Protein AF-A0A9N6WWE9-F1 (afdb_monomer_lite)

Foldseek 3Di:
DFDWFFPADDDLPAFDFDFFEAEDEQQALVRLDCVQAVVADPVLSDCVQLLVLVVVVCVVVVGQKYKYWFQFQLCVVPPVQVVVVVVQKHKDWDFFPVLVVDDPVCSRGGITMMMIGRPQFKDFPDKDKAFQLVVLVVVCVPPPCSVPPQNPDRWIKMKTWIWTAQVSRPSPDGDDPVPRTDTDIDMDTDFDDDPVRVVNRVSSVVSVVPVCPPVPDDDPQPKDWLDDCVFEVAPFWALVDGGHDDTDIDRPVRDDRRIDGTDDDPVVCVVVVPRGDPYSNRSD

InterPro domains:
  IPR005135 Endonuclease/exonuclease/phosphatase [PF03372] (25-152)
  IPR036691 Endonuclease/exonuclease/phosphatase superfamily [G3DSA:3.60.10.10] (1-212)
  IPR036691 Endonuclease/exonuclease/phosphatase superfamily [G3DSA:3.60.10.10] (213-284)
  IPR036691 Endonuclease/exonuclease/phosphatase superfamily [SSF56219] (19-279)
  IPR050410 CCR4/nocturin mRNA turnover and transcription [PTHR12121] (18-211)

Structure (mmCIF, N/CA/C/O backbone):
data_AF-A0A9N6WWE9-F1
#
_entry.id   AF-A0A9N6WWE9-F1
#
loop_
_atom_site.group_PDB
_atom_site.id
_atom_site.type_symbol
_atom_site.label_atom_id
_atom_site.label_alt_id
_atom_site.label_comp_id
_atom_site.label_asym_id
_atom_site.label_entity_id
_atom_site.label_seq_id
_atom_site.pdbx_PDB_ins_code
_atom_site.Cartn_x
_atom_site.Cartn_y
_atom_site.Cartn_z
_atom_site.occupancy
_atom_site.B_iso_or_equiv
_atom_site.auth_seq_id
_atom_site.auth_comp_id
_atom_site.auth_asym_id
_atom_site.auth_atom_id
_atom_site.pdbx_PDB_model_num
ATOM 1 N N . MET A 1 1 ? -10.718 -17.697 -6.803 1.00 70.12 1 MET A N 1
ATOM 2 C CA . MET A 1 1 ? -11.157 -16.852 -5.667 1.00 70.12 1 MET A CA 1
ATOM 3 C C . MET A 1 1 ? -10.310 -17.234 -4.459 1.00 70.12 1 MET A C 1
ATOM 5 O O . MET A 1 1 ? -10.114 -18.424 -4.252 1.00 70.12 1 MET A O 1
ATOM 9 N N . ARG A 1 2 ? -9.725 -16.267 -3.741 1.00 88.38 2 ARG A N 1
ATOM 10 C CA . ARG A 1 2 ? -8.805 -16.542 -2.618 1.00 88.38 2 ARG A CA 1
ATOM 11 C C . ARG A 1 2 ? -9.592 -17.020 -1.385 1.00 88.38 2 ARG A C 1
ATOM 13 O O . ARG A 1 2 ? -10.577 -16.364 -1.044 1.00 88.38 2 ARG A O 1
ATOM 20 N N . PRO A 1 3 ? -9.205 -18.126 -0.722 1.00 92.12 3 PRO A N 1
ATOM 21 C CA . PRO A 1 3 ? -9.934 -18.637 0.435 1.00 92.12 3 PRO A CA 1
ATOM 22 C C . PRO A 1 3 ? -9.690 -17.765 1.672 1.00 92.12 3 PRO A C 1
ATOM 24 O O . PRO A 1 3 ? -8.582 -17.273 1.883 1.00 92.12 3 PRO A O 1
ATOM 27 N N . TRP A 1 4 ? -10.705 -17.601 2.519 1.00 94.69 4 TRP A N 1
ATOM 28 C CA . TRP A 1 4 ? -10.521 -17.038 3.858 1.00 94.69 4 TRP A CA 1
ATOM 29 C C . TRP A 1 4 ? -9.995 -18.118 4.809 1.00 94.69 4 TRP A C 1
ATOM 31 O O . TRP A 1 4 ? -10.613 -19.173 4.950 1.00 94.69 4 TRP A O 1
ATOM 41 N N . ILE A 1 5 ? -8.873 -17.848 5.472 1.00 95.00 5 ILE A N 1
ATOM 42 C CA . ILE A 1 5 ? -8.239 -18.742 6.443 1.00 95.00 5 ILE A CA 1
ATOM 43 C C . ILE A 1 5 ? -8.488 -18.173 7.847 1.00 95.00 5 ILE A C 1
ATOM 45 O O . ILE A 1 5 ? -7.924 -17.127 8.180 1.00 95.00 5 ILE A O 1
ATOM 49 N N . PRO A 1 6 ? -9.328 -18.816 8.680 1.00 95.19 6 PRO A N 1
ATOM 50 C CA . PRO A 1 6 ? -9.544 -18.383 10.055 1.00 95.19 6 PRO A CA 1
ATOM 51 C C . PRO A 1 6 ? -8.318 -18.702 10.920 1.00 95.19 6 PRO A C 1
ATOM 53 O O . PRO A 1 6 ? -7.792 -19.812 10.877 1.00 95.19 6 PRO A O 1
ATOM 56 N N . LEU A 1 7 ? -7.889 -17.736 11.733 1.00 94.19 7 LEU A N 1
ATOM 57 C CA . LEU A 1 7 ? -6.799 -17.890 12.707 1.00 94.19 7 LEU A CA 1
ATOM 58 C C . LEU A 1 7 ? -7.291 -17.846 14.158 1.00 94.19 7 LEU A C 1
ATOM 60 O O . LEU A 1 7 ? -6.613 -18.327 15.062 1.00 94.19 7 LEU A O 1
ATOM 64 N N . GLY A 1 8 ? -8.472 -17.279 14.389 1.00 91.31 8 GLY A N 1
ATOM 65 C CA . GLY A 1 8 ? -9.056 -17.170 15.714 1.00 91.31 8 GLY A CA 1
ATOM 66 C C . GLY A 1 8 ? -10.498 -16.690 15.666 1.00 91.31 8 GLY A C 1
ATOM 67 O O . GLY A 1 8 ? -11.109 -16.563 14.604 1.00 91.31 8 GLY A O 1
ATOM 68 N N . HIS A 1 9 ? -11.043 -16.408 16.844 1.00 89.62 9 HIS A N 1
ATOM 69 C CA . HIS A 1 9 ? -12.391 -15.877 16.995 1.00 89.62 9 HIS A CA 1
ATOM 70 C C . HIS A 1 9 ? -12.351 -14.504 17.662 1.00 89.62 9 HIS A C 1
ATOM 72 O O . HIS A 1 9 ? -11.485 -14.271 18.508 1.00 89.62 9 HIS A O 1
ATOM 78 N N . PRO A 1 10 ? -13.285 -13.601 17.311 1.00 88.69 10 PRO A N 1
ATOM 79 C CA . PRO A 1 10 ? -13.447 -12.350 18.032 1.00 88.69 10 PRO A CA 1
ATOM 80 C C . PRO A 1 10 ? -13.606 -12.584 19.535 1.00 88.69 10 PRO A C 1
ATOM 82 O O . PRO A 1 10 ? -14.357 -13.471 19.950 1.00 88.69 10 PRO A O 1
ATOM 85 N N . ASP A 1 11 ? -12.953 -11.750 20.338 1.00 87.62 11 ASP A N 1
ATOM 86 C CA . ASP A 1 11 ? -13.206 -11.685 21.774 1.00 87.62 11 ASP A CA 1
ATOM 87 C C . ASP A 1 11 ? -14.658 -11.236 22.004 1.00 87.62 11 ASP A C 1
ATOM 89 O O . ASP A 1 11 ? -15.099 -10.216 21.471 1.00 87.62 11 ASP A O 1
ATOM 93 N N . ARG A 1 12 ? -15.417 -12.029 22.767 1.00 87.88 12 ARG A N 1
ATOM 94 C CA . ARG A 1 12 ? -16.825 -11.774 23.117 1.00 87.88 12 ARG A CA 1
ATOM 95 C C . ARG A 1 12 ? -17.012 -11.457 24.600 1.00 87.88 12 ARG A C 1
ATOM 97 O O . ARG A 1 12 ? -18.124 -11.562 25.103 1.00 87.88 12 ARG A O 1
ATOM 104 N N . THR A 1 13 ? -15.937 -11.133 25.313 1.00 90.88 13 THR A N 1
ATOM 105 C CA . THR A 1 13 ? -15.963 -10.855 26.758 1.00 90.88 13 THR A CA 1
ATOM 106 C C . THR A 1 13 ? -15.805 -9.373 27.082 1.00 90.88 13 THR A C 1
ATOM 108 O O . THR A 1 13 ? -16.226 -8.929 28.147 1.00 90.88 13 THR A O 1
ATOM 111 N N . ARG A 1 14 ? -15.250 -8.588 26.155 1.00 89.94 14 ARG A N 1
ATOM 112 C CA . ARG A 1 14 ? -15.040 -7.140 26.290 1.00 89.94 14 ARG A CA 1
ATOM 113 C C . ARG A 1 14 ? -15.240 -6.424 24.953 1.00 89.94 14 ARG A C 1
ATOM 115 O O . ARG A 1 14 ? -15.046 -7.063 23.920 1.00 89.94 14 ARG A O 1
ATOM 122 N N . PRO A 1 15 ? -15.586 -5.126 24.932 1.00 91.06 15 PRO A N 1
ATOM 123 C CA . PRO A 1 15 ? -15.660 -4.352 23.693 1.00 91.06 15 PRO A CA 1
ATOM 124 C C . PRO A 1 15 ? -14.338 -4.418 22.924 1.00 91.06 15 PRO A C 1
ATOM 126 O O . PRO A 1 15 ? -13.272 -4.217 23.503 1.00 91.06 15 PRO A O 1
ATOM 129 N N . THR A 1 16 ? -14.403 -4.725 21.630 1.00 92.12 16 THR A N 1
ATOM 130 C CA . THR A 1 16 ? -13.211 -4.865 20.782 1.00 92.12 16 THR A CA 1
ATOM 131 C C . THR A 1 16 ? -13.463 -4.248 19.411 1.00 92.12 16 THR A C 1
ATOM 133 O O . THR A 1 16 ? -14.487 -4.511 18.778 1.00 92.12 16 THR A O 1
ATOM 136 N N . CYS A 1 17 ? -12.511 -3.441 18.945 1.00 94.25 17 CYS A N 1
ATOM 137 C CA . CYS A 1 17 ? -12.491 -2.917 17.586 1.00 94.25 17 CYS A CA 1
ATOM 138 C C . CYS A 1 17 ? -12.140 -4.043 16.599 1.00 94.25 17 CYS A C 1
ATOM 140 O O . CYS A 1 17 ? -11.144 -4.742 16.784 1.00 94.25 17 CYS A O 1
ATOM 142 N N . ILE A 1 18 ? -12.957 -4.229 15.559 1.00 94.88 18 ILE A N 1
ATOM 143 C CA . ILE A 1 18 ? -12.732 -5.230 14.509 1.00 94.88 18 ILE A CA 1
ATOM 144 C C . ILE A 1 18 ? -12.718 -4.529 13.157 1.00 94.88 18 ILE A C 1
ATOM 146 O O . ILE A 1 18 ? -13.690 -3.886 12.744 1.00 94.88 18 ILE A O 1
ATOM 150 N N . PHE A 1 19 ? -11.611 -4.703 12.447 1.00 97.25 19 PHE A N 1
ATOM 151 C CA . PHE A 1 19 ? -11.417 -4.138 11.127 1.00 97.25 19 PHE A CA 1
ATOM 152 C C . PHE A 1 19 ? -10.535 -5.035 10.258 1.00 97.25 19 PHE A C 1
ATOM 154 O O . PHE A 1 19 ? -9.863 -5.946 10.741 1.00 97.25 19 PHE A O 1
ATOM 161 N N . THR A 1 20 ? -10.565 -4.775 8.959 1.00 98.31 20 THR A N 1
ATOM 162 C CA . THR A 1 20 ? -9.800 -5.483 7.929 1.00 98.31 20 THR A CA 1
ATOM 163 C C . THR A 1 20 ? -8.791 -4.548 7.273 1.00 98.31 20 THR A C 1
ATOM 165 O O . THR A 1 20 ? -9.056 -3.357 7.109 1.00 98.31 20 THR A O 1
ATOM 168 N N . VAL A 1 21 ? -7.633 -5.090 6.893 1.00 98.56 21 VAL A N 1
ATOM 169 C CA . VAL A 1 21 ? -6.548 -4.339 6.249 1.00 98.56 21 VAL A CA 1
ATOM 170 C C . VAL A 1 21 ? -6.183 -5.014 4.931 1.00 98.56 21 VAL A C 1
ATOM 172 O O . VAL A 1 21 ? -5.947 -6.221 4.900 1.00 98.56 21 VAL A O 1
ATOM 175 N N . MET A 1 22 ? -6.123 -4.234 3.856 1.00 98.56 22 MET A N 1
ATOM 176 C CA . MET A 1 22 ? -5.592 -4.637 2.554 1.00 98.56 22 MET A CA 1
ATOM 177 C C . MET A 1 22 ? -4.240 -3.961 2.326 1.00 98.56 22 MET A C 1
ATOM 179 O O . MET A 1 22 ? -4.092 -2.770 2.581 1.00 98.56 22 MET A O 1
ATOM 183 N N . CYS A 1 23 ? -3.268 -4.717 1.822 1.00 98.25 23 CYS A N 1
ATOM 184 C CA . CYS A 1 23 ? -1.995 -4.205 1.321 1.00 98.25 23 CYS A CA 1
ATOM 185 C C . CYS A 1 23 ? -1.825 -4.716 -0.111 1.00 98.25 23 CYS A C 1
ATOM 187 O O . CYS A 1 23 ? -1.975 -5.919 -0.337 1.00 98.25 23 CYS A O 1
ATOM 189 N N . SER A 1 24 ? -1.604 -3.820 -1.072 1.00 97.81 24 SER A N 1
ATOM 190 C CA . SER A 1 24 ? -1.505 -4.188 -2.486 1.00 97.81 24 SER A CA 1
ATOM 191 C C . SER A 1 24 ? -0.652 -3.196 -3.274 1.00 97.81 24 SER A C 1
ATOM 193 O O . SER A 1 24 ? -0.955 -2.003 -3.341 1.00 97.81 24 SER A O 1
ATOM 195 N N . ASN A 1 25 ? 0.388 -3.710 -3.927 1.00 98.12 25 ASN A N 1
ATOM 196 C CA . ASN A 1 25 ? 1.086 -2.993 -4.982 1.00 98.12 25 ASN A CA 1
ATOM 197 C C . ASN A 1 25 ? 0.292 -3.150 -6.291 1.00 98.12 25 ASN A C 1
ATOM 199 O O . ASN A 1 25 ? 0.044 -4.269 -6.747 1.00 98.12 25 ASN A O 1
ATOM 203 N N . VAL A 1 26 ? -0.122 -2.027 -6.886 1.00 97.88 26 VAL A N 1
ATOM 204 C CA . VAL A 1 26 ? -1.035 -2.023 -8.043 1.00 97.88 26 VAL A CA 1
ATOM 205 C C . VAL A 1 26 ? -0.330 -2.046 -9.402 1.00 97.88 26 VAL A C 1
ATOM 207 O O . VAL A 1 26 ? -1.008 -2.038 -10.432 1.00 97.88 26 VAL A O 1
ATOM 210 N N . LEU A 1 27 ? 1.008 -2.081 -9.416 1.00 97.56 27 LEU A N 1
ATOM 211 C CA . LEU A 1 27 ? 1.858 -1.995 -10.603 1.00 97.56 27 LEU A CA 1
ATOM 212 C C . LEU A 1 27 ? 1.539 -0.759 -11.467 1.00 97.56 27 LEU A C 1
ATOM 214 O O . LEU A 1 27 ? 0.617 -0.779 -12.295 1.00 97.56 27 LEU A O 1
ATOM 218 N N . CYS A 1 28 ? 2.301 0.327 -11.324 1.00 95.06 28 CYS A N 1
ATOM 219 C CA . CYS A 1 28 ? 2.015 1.553 -12.081 1.00 95.06 28 CYS A CA 1
ATOM 220 C C . CYS A 1 28 ? 2.165 1.347 -13.599 1.00 95.06 28 CYS A C 1
ATOM 222 O O . CYS A 1 28 ? 2.845 0.425 -14.066 1.00 95.06 28 CYS A O 1
ATOM 224 N N . ASP A 1 29 ? 1.517 2.195 -14.404 1.00 95.44 29 ASP A N 1
ATOM 225 C CA . ASP A 1 29 ? 1.536 2.044 -15.866 1.00 95.44 29 ASP A CA 1
ATOM 226 C C . ASP A 1 29 ? 2.958 2.172 -16.417 1.00 95.44 29 ASP A C 1
ATOM 228 O O . ASP A 1 29 ? 3.374 1.397 -17.279 1.00 95.44 29 ASP A O 1
ATOM 232 N N . LYS A 1 30 ? 3.754 3.066 -15.819 1.00 94.31 30 LYS A N 1
ATOM 233 C CA . LYS A 1 30 ? 5.167 3.251 -16.165 1.00 94.31 30 LYS A CA 1
ATOM 234 C C . LYS A 1 30 ? 5.999 1.962 -16.096 1.00 94.31 30 LYS A C 1
ATOM 236 O O . LYS A 1 30 ? 6.947 1.825 -16.871 1.00 94.31 30 LYS A O 1
ATOM 241 N N . TYR A 1 31 ? 5.692 1.039 -15.183 1.00 94.12 31 TYR A N 1
ATOM 242 C CA . TYR A 1 31 ? 6.459 -0.200 -15.005 1.00 94.12 31 TYR A CA 1
ATOM 243 C C . TYR A 1 31 ? 5.839 -1.410 -15.722 1.00 94.12 31 TYR A C 1
ATOM 245 O O . TYR A 1 31 ? 6.555 -2.371 -16.015 1.00 94.12 31 TYR A O 1
ATOM 253 N N . ALA A 1 32 ? 4.562 -1.344 -16.116 1.00 96.31 32 ALA A N 1
ATOM 254 C CA . ALA A 1 32 ? 3.819 -2.400 -16.814 1.00 96.31 32 ALA A CA 1
ATOM 255 C C . ALA A 1 32 ? 4.202 -2.558 -18.305 1.00 96.31 32 ALA A C 1
ATOM 257 O O . ALA A 1 32 ? 3.372 -2.489 -19.212 1.00 96.31 32 ALA A O 1
ATOM 258 N N . THR A 1 33 ? 5.485 -2.787 -18.586 1.00 95.94 33 THR A N 1
ATOM 259 C CA . THR A 1 33 ? 6.021 -2.847 -19.953 1.00 95.94 33 THR A CA 1
ATOM 260 C C . THR A 1 33 ? 6.099 -4.272 -20.503 1.00 95.94 33 THR A C 1
ATOM 262 O O . THR A 1 33 ? 6.269 -5.245 -19.772 1.00 95.94 33 THR A O 1
ATOM 265 N N . ARG A 1 34 ? 6.080 -4.411 -21.835 1.00 95.06 34 ARG A N 1
ATOM 266 C CA . ARG A 1 34 ? 6.309 -5.700 -22.520 1.00 95.06 34 ARG A CA 1
ATOM 267 C C . ARG A 1 34 ? 7.725 -6.255 -22.335 1.00 95.06 34 ARG A C 1
ATOM 269 O O . ARG A 1 34 ? 7.924 -7.441 -22.571 1.00 95.06 34 ARG A O 1
ATOM 276 N N . GLN A 1 35 ? 8.684 -5.418 -21.938 1.00 94.94 35 GLN A N 1
ATOM 277 C CA . GLN A 1 35 ? 10.039 -5.857 -21.609 1.00 94.94 35 GLN A CA 1
ATOM 278 C C . GLN A 1 35 ? 10.055 -6.635 -20.289 1.00 94.94 35 GLN A C 1
ATOM 280 O O . GLN A 1 35 ? 10.666 -7.693 -20.225 1.00 94.94 35 GLN A O 1
ATOM 285 N N . MET A 1 36 ? 9.342 -6.139 -19.274 1.00 93.62 36 MET A N 1
ATOM 286 C CA . MET A 1 36 ? 9.228 -6.797 -17.966 1.00 93.62 36 MET A CA 1
ATOM 287 C C . MET A 1 36 ? 8.211 -7.950 -17.984 1.00 93.62 36 MET A C 1
ATOM 289 O O . MET A 1 36 ? 8.426 -8.992 -17.373 1.00 93.62 36 MET A O 1
ATOM 293 N N . TYR A 1 37 ? 7.112 -7.790 -18.726 1.00 96.31 37 TYR A N 1
ATOM 294 C CA . TYR A 1 37 ? 5.968 -8.706 -18.727 1.00 96.31 37 TYR A CA 1
ATOM 295 C C . TYR A 1 37 ? 5.694 -9.276 -20.127 1.00 96.31 37 TYR A C 1
ATOM 297 O O . TYR A 1 37 ? 4.572 -9.231 -20.634 1.00 96.31 37 TYR A O 1
ATOM 305 N N . GLY A 1 38 ? 6.723 -9.815 -20.790 1.00 95.00 38 GLY A N 1
ATOM 306 C CA . GLY A 1 38 ? 6.631 -10.314 -22.174 1.00 95.00 38 GLY A CA 1
ATOM 307 C C . GLY A 1 38 ? 5.616 -11.449 -22.387 1.00 95.00 38 GLY A C 1
ATOM 308 O O . GLY A 1 38 ? 5.068 -11.600 -23.484 1.00 95.00 38 GLY A O 1
ATOM 309 N N . TYR A 1 39 ? 5.303 -12.196 -21.326 1.00 94.00 39 TYR A N 1
ATOM 310 C CA . TYR A 1 39 ? 4.272 -13.237 -21.305 1.00 94.00 39 TYR A CA 1
ATOM 311 C C . TYR A 1 39 ? 2.839 -12.682 -21.235 1.00 94.00 39 TYR A C 1
ATOM 313 O O . TYR A 1 39 ? 1.898 -13.386 -21.593 1.00 94.00 39 TYR A O 1
ATOM 321 N N . CYS A 1 40 ? 2.652 -11.429 -20.812 1.00 95.31 40 CYS A N 1
ATOM 322 C CA . CYS A 1 40 ? 1.338 -10.817 -20.637 1.00 95.31 40 CYS A CA 1
ATOM 323 C C . CYS A 1 40 ? 0.905 -10.062 -21.908 1.00 95.31 40 CYS A C 1
ATOM 325 O O . CYS A 1 40 ? 1.638 -9.175 -22.364 1.00 95.31 40 CYS A O 1
ATOM 327 N N . PRO A 1 41 ? -0.255 -10.369 -22.523 1.00 94.75 41 PRO A N 1
ATOM 328 C CA . PRO A 1 41 ? -0.718 -9.672 -23.722 1.00 94.75 41 PRO A CA 1
ATOM 329 C C . PRO A 1 41 ? -0.787 -8.151 -23.529 1.00 94.75 41 PRO A C 1
ATOM 331 O O . PRO A 1 41 ? -1.272 -7.671 -22.510 1.00 94.75 41 PRO A O 1
ATOM 334 N N . SER A 1 42 ? -0.379 -7.368 -24.534 1.00 95.31 42 SER A N 1
ATOM 335 C CA . SER A 1 42 ? -0.297 -5.902 -24.403 1.00 95.31 42 SER A CA 1
ATOM 336 C C . SER A 1 42 ? -1.616 -5.238 -24.003 1.00 95.31 42 SER A C 1
ATOM 338 O O . SER A 1 42 ? -1.599 -4.206 -23.348 1.00 95.31 42 SER A O 1
ATOM 340 N N . TRP A 1 43 ? -2.763 -5.804 -24.391 1.00 95.62 43 TRP A N 1
ATOM 341 C CA . TRP A 1 43 ? -4.074 -5.272 -24.011 1.00 95.62 43 TRP A CA 1
ATOM 342 C C . TRP A 1 43 ? -4.398 -5.480 -22.526 1.00 95.62 43 TRP A C 1
ATOM 344 O O . TRP A 1 43 ? -5.110 -4.651 -21.970 1.00 95.62 43 TRP A O 1
ATOM 354 N N . VAL A 1 44 ? -3.849 -6.527 -21.897 1.00 95.31 44 VAL A N 1
ATOM 355 C CA . VAL A 1 44 ? -3.947 -6.764 -20.449 1.00 95.31 44 VAL A CA 1
ATOM 356 C C . VAL A 1 44 ? -3.051 -5.785 -19.700 1.00 95.31 44 VAL A C 1
ATOM 358 O O . VAL A 1 44 ? -3.448 -5.298 -18.655 1.00 95.31 44 VAL A O 1
ATOM 361 N N . LEU A 1 45 ? -1.872 -5.450 -20.239 1.00 96.38 45 LEU A N 1
ATOM 362 C CA . LEU A 1 45 ? -0.950 -4.498 -19.604 1.00 96.38 45 LEU A CA 1
ATOM 363 C C . LEU A 1 45 ? -1.463 -3.053 -19.604 1.00 96.38 45 LEU A C 1
ATOM 365 O O . LEU A 1 45 ? -1.110 -2.294 -18.704 1.00 96.38 45 LEU A O 1
ATOM 369 N N . LYS A 1 46 ? -2.303 -2.676 -20.580 1.00 96.88 46 LYS A N 1
ATOM 370 C CA . LYS A 1 46 ? -2.857 -1.317 -20.682 1.00 96.88 46 LYS A CA 1
ATOM 371 C C . LYS A 1 46 ? -3.532 -0.902 -19.377 1.00 96.88 46 LYS A C 1
ATOM 373 O O . LYS A 1 46 ? -4.474 -1.562 -18.932 1.00 96.88 46 LYS A O 1
ATOM 378 N N . TRP A 1 47 ? -3.132 0.250 -18.843 1.00 97.19 47 TRP A N 1
ATOM 379 C CA . TRP A 1 47 ? -3.721 0.825 -17.634 1.00 97.19 47 TRP A CA 1
ATOM 380 C C . TRP A 1 47 ? -5.252 0.859 -17.637 1.00 97.19 47 TRP A C 1
ATOM 382 O O . TRP A 1 47 ? -5.885 0.458 -16.667 1.00 97.19 47 TRP A O 1
ATOM 392 N N . GLU A 1 48 ? -5.859 1.254 -18.758 1.00 96.44 48 GLU A N 1
ATOM 393 C CA . GLU A 1 48 ? -7.317 1.330 -18.925 1.00 96.44 48 GLU A CA 1
ATOM 394 C C . GLU A 1 48 ? -8.056 0.010 -18.668 1.00 96.44 48 GLU A C 1
ATOM 396 O O . GLU A 1 48 ? -9.220 0.019 -18.257 1.00 96.44 48 GLU A O 1
ATOM 401 N N . TYR A 1 49 ? -7.385 -1.118 -18.910 1.00 95.94 49 TYR A N 1
ATOM 402 C CA . TYR A 1 49 ? -7.886 -2.445 -18.578 1.00 95.94 49 TYR A CA 1
ATOM 403 C C . TYR A 1 49 ? -7.617 -2.774 -17.103 1.00 95.94 49 TYR A C 1
ATOM 405 O O . TYR A 1 49 ? -8.551 -3.079 -16.357 1.00 95.94 49 TYR A O 1
ATOM 413 N N . ARG A 1 50 ? -6.357 -2.651 -16.660 1.00 97.75 50 ARG A N 1
ATOM 414 C CA . ARG A 1 50 ? -5.934 -3.053 -15.306 1.00 97.75 50 ARG A CA 1
ATOM 415 C C . ARG A 1 50 ? -6.628 -2.259 -14.212 1.00 97.75 50 ARG A C 1
ATOM 417 O O . ARG A 1 50 ? -7.111 -2.857 -13.259 1.00 97.75 50 ARG A O 1
ATOM 424 N N . ARG A 1 51 ? -6.759 -0.937 -14.364 1.00 97.12 51 ARG A N 1
ATOM 425 C CA . ARG A 1 51 ? -7.350 -0.055 -13.341 1.00 97.12 51 ARG A CA 1
ATOM 426 C C . ARG A 1 51 ? -8.777 -0.442 -12.960 1.00 97.12 51 ARG A C 1
ATOM 428 O O . ARG A 1 51 ? -9.180 -0.248 -11.816 1.00 97.12 51 ARG A O 1
ATOM 435 N N . LYS A 1 52 ? -9.542 -1.006 -13.901 1.00 96.81 52 LYS A N 1
ATOM 436 C CA . LYS A 1 52 ? -10.897 -1.516 -13.643 1.00 96.81 52 LYS A CA 1
ATOM 437 C C . LYS A 1 52 ? -10.843 -2.753 -12.757 1.00 96.81 52 LYS A C 1
ATOM 439 O O . LYS A 1 52 ? -11.478 -2.769 -11.713 1.00 96.81 52 LYS A O 1
ATOM 444 N N . SER A 1 53 ? -9.997 -3.711 -13.127 1.00 96.06 53 SER A N 1
ATOM 445 C CA . SER A 1 53 ? -9.801 -4.954 -12.372 1.00 96.06 53 SER A CA 1
ATOM 446 C C . SER A 1 53 ? -9.232 -4.694 -10.970 1.00 96.06 53 SER A C 1
ATOM 448 O O . SER A 1 53 ? -9.694 -5.289 -10.006 1.00 96.06 53 SER A O 1
ATOM 450 N N . ILE A 1 54 ? -8.283 -3.757 -10.830 1.00 98.00 54 ILE A N 1
ATOM 451 C CA . ILE A 1 54 ? -7.717 -3.347 -9.530 1.00 98.00 54 ILE A CA 1
ATOM 452 C C . ILE A 1 54 ? -8.820 -2.781 -8.628 1.00 98.00 54 ILE A C 1
ATOM 454 O O . ILE A 1 54 ? -8.936 -3.152 -7.463 1.00 98.00 54 ILE A O 1
ATOM 458 N N . LEU A 1 55 ? -9.656 -1.884 -9.160 1.00 98.06 55 LEU A N 1
ATOM 459 C CA . LEU A 1 55 ? -10.756 -1.301 -8.395 1.00 98.06 55 LEU A CA 1
ATOM 460 C C . LEU A 1 55 ? -11.817 -2.350 -8.026 1.00 98.06 55 LEU A C 1
ATOM 462 O O . LEU A 1 55 ? -12.346 -2.321 -6.916 1.00 98.06 55 LEU A O 1
ATOM 466 N N . GLU A 1 56 ? -12.120 -3.283 -8.929 1.00 96.75 56 GLU A N 1
ATOM 467 C CA . GLU A 1 56 ? -13.014 -4.414 -8.665 1.00 96.75 56 GLU A CA 1
ATOM 468 C C . GLU A 1 56 ? -12.467 -5.334 -7.568 1.00 96.75 56 GLU A C 1
ATOM 470 O O . GLU A 1 56 ? -13.231 -5.741 -6.696 1.00 96.75 56 GLU A O 1
ATOM 475 N N . GLU A 1 57 ? -11.159 -5.602 -7.543 1.00 95.69 57 GLU A N 1
ATOM 476 C CA . GLU A 1 57 ? -10.512 -6.371 -6.475 1.00 95.69 57 GLU A CA 1
ATOM 477 C C . GLU A 1 57 ? -10.609 -5.652 -5.120 1.00 95.69 57 GLU A C 1
ATOM 479 O O . GLU A 1 57 ? -11.017 -6.256 -4.124 1.00 95.69 57 GLU A O 1
ATOM 484 N N . ILE A 1 58 ? -10.320 -4.346 -5.085 1.00 97.81 58 ILE A N 1
ATOM 485 C CA . ILE A 1 58 ? -10.470 -3.521 -3.875 1.00 97.81 58 ILE A CA 1
ATOM 486 C C . ILE A 1 58 ? -11.916 -3.580 -3.358 1.00 97.81 58 ILE A C 1
ATOM 488 O O . ILE A 1 58 ? -12.149 -3.807 -2.167 1.00 97.81 58 ILE A O 1
ATOM 492 N N . ARG A 1 59 ? -12.901 -3.423 -4.252 1.00 97.75 59 ARG A N 1
ATOM 493 C CA . ARG A 1 59 ? -14.333 -3.497 -3.919 1.00 97.75 59 ARG A CA 1
ATOM 494 C C . ARG A 1 59 ? -14.755 -4.887 -3.458 1.00 97.75 59 ARG A C 1
ATOM 496 O O . ARG A 1 59 ? -15.557 -4.994 -2.535 1.00 97.75 59 ARG A O 1
ATOM 503 N N . HIS A 1 60 ? -14.216 -5.934 -4.076 1.00 96.12 60 HIS A N 1
ATOM 504 C CA . HIS A 1 60 ? -14.510 -7.318 -3.726 1.00 96.12 60 HIS A CA 1
ATOM 505 C C . HIS A 1 60 ? -14.086 -7.637 -2.291 1.00 96.12 60 HIS A C 1
ATOM 507 O O . HIS A 1 60 ? -14.869 -8.213 -1.538 1.00 96.12 60 HIS A O 1
ATOM 513 N N . TYR A 1 61 ? -12.872 -7.234 -1.898 1.00 96.12 61 TYR A N 1
ATOM 514 C CA . TYR A 1 61 ? -12.382 -7.463 -0.539 1.00 96.12 61 TYR A CA 1
ATOM 515 C C . TYR A 1 61 ? -12.965 -6.495 0.485 1.00 96.12 61 TYR A C 1
ATOM 517 O O . TYR A 1 61 ? -13.111 -6.870 1.648 1.00 96.12 61 TYR A O 1
ATOM 525 N N . SER A 1 62 ? -13.330 -5.276 0.070 1.00 97.25 62 SER A N 1
ATOM 526 C CA . SER A 1 62 ? -14.050 -4.312 0.909 1.00 97.25 62 SER A CA 1
ATOM 527 C C . SER A 1 62 ? -13.352 -4.060 2.263 1.00 97.25 62 SER A C 1
ATOM 529 O O . SER A 1 62 ? -14.007 -3.900 3.301 1.00 97.25 62 SER A O 1
ATOM 531 N N . ALA A 1 63 ? -12.015 -4.029 2.263 1.00 98.50 63 ALA A N 1
ATOM 532 C CA . ALA A 1 63 ? -11.228 -3.857 3.480 1.00 98.50 63 ALA A CA 1
ATOM 533 C C . ALA A 1 63 ? -11.511 -2.505 4.147 1.00 98.50 63 ALA A C 1
ATOM 535 O O . ALA A 1 63 ? -11.775 -1.519 3.466 1.00 98.50 63 ALA A O 1
ATOM 536 N N . ASP A 1 64 ? -11.455 -2.426 5.472 1.00 98.75 64 ASP A N 1
ATOM 537 C CA . ASP A 1 64 ? -11.740 -1.182 6.192 1.00 98.75 64 ASP A CA 1
ATOM 538 C C . ASP A 1 64 ? -10.618 -0.145 6.053 1.00 98.75 64 ASP A C 1
ATOM 540 O O . ASP A 1 64 ? -10.895 1.055 6.031 1.00 98.75 64 ASP A O 1
ATOM 544 N N . ILE A 1 65 ? -9.374 -0.617 5.947 1.00 98.88 65 ILE A N 1
ATOM 545 C CA . ILE A 1 65 ? -8.171 0.166 5.654 1.00 98.88 65 ILE A CA 1
ATOM 546 C C . ILE A 1 65 ? -7.471 -0.466 4.445 1.00 98.88 65 ILE A C 1
ATOM 548 O O . ILE A 1 65 ? -7.302 -1.684 4.389 1.00 98.88 65 ILE A O 1
ATOM 552 N N . ILE A 1 66 ? -7.057 0.350 3.478 1.00 98.88 66 ILE A N 1
ATOM 553 C CA . ILE A 1 66 ? -6.400 -0.094 2.244 1.00 98.88 66 ILE A CA 1
ATOM 554 C C . ILE A 1 66 ? -5.100 0.691 2.077 1.00 98.88 66 ILE A C 1
ATOM 556 O O . ILE A 1 66 ? -5.133 1.907 1.913 1.00 98.88 66 ILE A O 1
ATOM 560 N N . SER A 1 67 ? -3.972 -0.008 2.066 1.00 98.75 67 SER A N 1
ATOM 561 C CA . SER A 1 67 ? -2.654 0.541 1.755 1.00 98.75 67 SER A CA 1
ATOM 562 C C . SER A 1 67 ? -2.253 0.127 0.344 1.00 98.75 67 SER A C 1
ATOM 564 O O . SER A 1 67 ? -2.103 -1.066 0.074 1.00 98.75 67 SER A O 1
ATOM 566 N N . LEU A 1 68 ? -2.072 1.104 -0.545 1.00 98.81 68 LEU A N 1
ATOM 567 C CA . LEU A 1 68 ? -1.641 0.871 -1.923 1.00 98.81 68 LEU A CA 1
ATOM 568 C C . LEU A 1 68 ? -0.235 1.419 -2.170 1.00 98.81 68 LEU A C 1
ATOM 570 O O . LEU A 1 68 ? 0.101 2.511 -1.702 1.00 98.81 68 LEU A O 1
ATOM 574 N N . GLN A 1 69 ? 0.557 0.685 -2.949 1.00 98.75 69 GLN A N 1
ATOM 575 C CA . GLN A 1 69 ? 1.849 1.125 -3.483 1.00 98.75 69 GLN A CA 1
ATOM 576 C C . GLN A 1 69 ? 1.791 1.199 -5.010 1.00 98.75 69 GLN A C 1
ATOM 578 O O . GLN A 1 69 ? 0.946 0.563 -5.634 1.00 98.75 69 GLN A O 1
ATOM 583 N N . GLU A 1 70 ? 2.692 1.984 -5.601 1.00 98.50 70 GLU A N 1
ATOM 584 C CA . GLU A 1 70 ? 2.738 2.259 -7.045 1.00 98.50 70 GLU A CA 1
ATOM 585 C C . GLU A 1 70 ? 1.477 2.947 -7.598 1.00 98.50 70 GLU A C 1
ATOM 587 O O . GLU A 1 70 ? 1.098 2.783 -8.757 1.00 98.50 70 GLU A O 1
ATOM 592 N N . VAL A 1 71 ? 0.827 3.777 -6.781 1.00 98.56 71 VAL A N 1
ATOM 593 C CA . VAL A 1 71 ? -0.295 4.601 -7.244 1.00 98.56 71 VAL A CA 1
ATOM 594 C C . VAL A 1 71 ? 0.253 5.856 -7.914 1.00 98.56 71 VAL A C 1
ATOM 596 O O . VAL A 1 71 ? 0.933 6.647 -7.267 1.00 98.56 71 VAL A O 1
ATOM 599 N N . GLU A 1 72 ? -0.031 6.065 -9.199 1.00 98.44 72 GLU A N 1
ATOM 600 C CA . GLU A 1 72 ? 0.337 7.308 -9.891 1.00 98.44 72 GLU A CA 1
ATOM 601 C C . GLU A 1 72 ? -0.474 8.505 -9.385 1.00 98.44 72 GLU A C 1
ATOM 603 O O . GLU A 1 72 ? -1.677 8.394 -9.140 1.00 98.44 72 GLU A O 1
ATOM 608 N N . THR A 1 73 ? 0.182 9.666 -9.282 1.00 98.38 73 THR A N 1
ATOM 609 C CA . THR A 1 73 ? -0.406 10.908 -8.749 1.00 98.38 73 THR A CA 1
ATOM 610 C C . THR A 1 73 ? -1.745 11.248 -9.402 1.00 98.38 73 THR A C 1
ATOM 612 O O . THR A 1 73 ? -2.737 11.475 -8.713 1.00 98.38 73 THR A O 1
ATOM 615 N N . GLU A 1 74 ? -1.809 11.250 -10.733 1.00 97.81 74 GLU A N 1
ATOM 616 C CA . GLU A 1 74 ? -3.053 11.536 -11.446 1.00 97.81 74 GLU A CA 1
ATOM 617 C C . GLU A 1 74 ? -4.138 10.494 -11.166 1.00 97.81 74 GLU A C 1
ATOM 619 O O . GLU A 1 74 ? -5.307 10.838 -10.997 1.00 97.81 74 GLU A O 1
ATOM 624 N N . GLN A 1 75 ? -3.757 9.220 -11.095 1.00 98.38 75 GLN A N 1
ATOM 625 C CA . GLN A 1 75 ? -4.700 8.123 -10.902 1.00 98.38 75 GLN A CA 1
ATOM 626 C C . GLN A 1 75 ? -5.278 8.124 -9.490 1.00 98.38 75 GLN A C 1
ATOM 628 O O . GLN A 1 75 ? -6.450 7.791 -9.319 1.00 98.38 75 GLN A O 1
ATOM 633 N N . PHE A 1 76 ? -4.512 8.556 -8.486 1.00 98.75 76 PHE A N 1
ATOM 634 C CA . PHE A 1 76 ? -5.050 8.779 -7.150 1.00 98.75 76 PHE A CA 1
ATOM 635 C C . PHE A 1 76 ? -6.190 9.806 -7.181 1.00 98.75 76 PHE A C 1
ATOM 637 O O . PHE A 1 76 ? -7.311 9.484 -6.789 1.00 98.75 76 PHE A O 1
ATOM 644 N N . TYR A 1 77 ? -5.930 11.015 -7.690 1.00 98.62 77 TYR A N 1
ATOM 645 C CA . TYR A 1 77 ? -6.898 12.115 -7.628 1.00 98.62 77 TYR A CA 1
ATOM 646 C C . TYR A 1 77 ? -8.080 11.955 -8.590 1.00 98.62 77 TYR A C 1
ATOM 648 O O . TYR A 1 77 ? -9.198 12.324 -8.234 1.00 98.62 77 TYR A O 1
ATOM 656 N N . ASN A 1 78 ? -7.858 11.399 -9.784 1.00 98.38 78 ASN A N 1
ATOM 657 C CA . ASN A 1 78 ? -8.874 11.361 -10.839 1.00 98.38 78 ASN A CA 1
ATOM 658 C C . ASN A 1 78 ? -9.608 10.018 -10.949 1.00 98.38 78 ASN A C 1
ATOM 660 O O . ASN A 1 78 ? -10.639 9.958 -11.617 1.00 98.38 78 ASN A O 1
ATOM 664 N N . TYR A 1 79 ? -9.100 8.947 -10.327 1.00 98.56 79 TYR A N 1
ATOM 665 C CA . TYR A 1 79 ? -9.694 7.613 -10.432 1.00 98.56 79 TYR A CA 1
ATOM 666 C C . TYR A 1 79 ? -9.937 6.964 -9.065 1.00 98.56 79 TYR A C 1
ATOM 668 O O . TYR A 1 79 ? -11.090 6.811 -8.671 1.00 98.56 79 TYR A O 1
ATOM 676 N N . PHE A 1 80 ? -8.888 6.634 -8.306 1.00 98.75 80 PHE A N 1
ATOM 677 C CA . PHE A 1 80 ? -9.043 5.877 -7.059 1.00 98.75 80 PHE A CA 1
ATOM 678 C C . PHE A 1 80 ? -9.823 6.644 -5.987 1.00 98.75 80 PHE A C 1
ATOM 680 O O . PHE A 1 80 ? -10.782 6.107 -5.439 1.00 98.75 80 PHE A O 1
ATOM 687 N N . LEU A 1 81 ? -9.458 7.899 -5.701 1.00 98.81 81 LEU A N 1
ATOM 688 C CA . LEU A 1 81 ? -10.108 8.677 -4.647 1.00 98.81 81 LEU A CA 1
ATOM 689 C C . LEU A 1 81 ? -11.590 8.962 -4.951 1.00 98.81 81 LEU A C 1
ATOM 691 O O . LEU A 1 81 ? -12.410 8.707 -4.070 1.00 98.81 81 LEU A O 1
ATOM 695 N N . PRO A 1 82 ? -11.992 9.434 -6.150 1.00 98.75 82 PRO A N 1
ATOM 696 C CA . PRO A 1 82 ? -13.405 9.655 -6.450 1.00 98.75 82 PRO A CA 1
ATOM 697 C C . PRO A 1 82 ? -14.244 8.373 -6.422 1.00 98.75 82 PRO A C 1
ATOM 699 O O . PRO A 1 82 ? -15.364 8.399 -5.914 1.00 98.75 82 PRO A O 1
ATOM 702 N N . GLU A 1 83 ? -13.722 7.259 -6.945 1.00 98.75 83 GLU A N 1
ATOM 703 C CA . GLU A 1 83 ? -14.435 5.977 -6.949 1.00 98.75 83 GLU A CA 1
ATOM 704 C C . GLU A 1 83 ? -14.599 5.423 -5.531 1.00 98.75 83 GLU A C 1
ATOM 706 O O . GLU A 1 83 ? -15.714 5.100 -5.128 1.00 98.75 83 GLU A O 1
ATOM 711 N N . LEU A 1 84 ? -13.529 5.406 -4.732 1.00 98.75 84 LEU A N 1
ATOM 712 C CA . LEU A 1 84 ? -13.586 4.902 -3.360 1.00 98.75 84 LEU A CA 1
ATOM 713 C C . LEU A 1 84 ? -14.367 5.838 -2.424 1.00 98.75 84 LEU A C 1
ATOM 715 O O . LEU A 1 84 ? -15.008 5.361 -1.487 1.00 98.75 84 LEU A O 1
ATOM 719 N N . LYS A 1 85 ? -14.427 7.148 -2.705 1.00 98.69 85 LYS A N 1
ATOM 720 C CA . LYS A 1 85 ? -15.337 8.068 -1.999 1.00 98.69 85 LYS A CA 1
ATOM 721 C C . LYS A 1 85 ? -16.802 7.683 -2.156 1.00 98.69 85 LYS A C 1
ATOM 723 O O . LYS A 1 85 ? -17.550 7.746 -1.181 1.00 98.69 85 LYS A O 1
ATOM 728 N N . ARG A 1 86 ? -17.214 7.233 -3.346 1.00 98.56 86 ARG A N 1
ATOM 729 C CA . ARG A 1 86 ? -18.577 6.713 -3.567 1.00 98.56 86 ARG A CA 1
ATOM 730 C C . ARG A 1 86 ? -18.838 5.432 -2.772 1.00 98.56 86 ARG A C 1
ATOM 732 O O . ARG A 1 86 ? -19.970 5.208 -2.358 1.00 98.56 86 ARG A O 1
ATOM 739 N N . ASP A 1 87 ? -17.790 4.662 -2.495 1.00 98.50 87 ASP A N 1
ATOM 740 C CA . ASP A 1 87 ? -17.843 3.412 -1.727 1.00 98.50 87 ASP A CA 1
ATOM 741 C C . ASP A 1 87 ? -17.669 3.614 -0.200 1.00 98.50 87 ASP A C 1
ATOM 743 O O . ASP A 1 87 ? -17.555 2.647 0.565 1.00 98.50 87 ASP A O 1
ATOM 747 N N . GLY A 1 88 ? -17.665 4.871 0.267 1.00 98.69 88 GLY A N 1
ATOM 748 C CA . GLY A 1 88 ? -17.625 5.238 1.688 1.00 98.69 88 GLY A CA 1
ATOM 749 C C . GLY A 1 88 ? -16.223 5.386 2.288 1.00 98.69 88 GLY A C 1
ATOM 750 O O . GLY A 1 88 ? -16.077 5.393 3.517 1.00 98.69 88 GLY A O 1
ATOM 751 N N . TYR A 1 89 ? -15.194 5.503 1.453 1.00 98.88 89 TYR A N 1
ATOM 752 C CA . TYR A 1 89 ? -13.820 5.752 1.883 1.00 98.88 89 TYR A CA 1
ATOM 753 C C . TYR A 1 89 ? -13.455 7.233 1.808 1.00 98.88 89 TYR A C 1
ATOM 755 O O . TYR A 1 89 ? -14.059 8.016 1.084 1.00 98.88 89 TYR A O 1
ATOM 763 N N . ASP A 1 90 ? -12.416 7.605 2.535 1.00 98.81 90 ASP A N 1
ATOM 764 C CA . ASP A 1 90 ? -11.587 8.762 2.217 1.00 98.81 90 ASP A CA 1
ATOM 765 C C . ASP A 1 90 ? -10.133 8.285 2.168 1.00 98.81 90 ASP A C 1
ATOM 767 O O . ASP A 1 90 ? -9.856 7.124 2.495 1.00 98.81 90 ASP A O 1
ATOM 771 N N . GLY A 1 91 ? -9.207 9.124 1.719 1.00 98.62 91 GLY A N 1
ATOM 772 C CA . GLY A 1 91 ? -7.823 8.688 1.613 1.00 98.62 91 GLY A CA 1
ATOM 773 C C . GLY A 1 91 ? -6.808 9.795 1.420 1.00 98.62 91 GLY A C 1
ATOM 774 O O . GLY A 1 91 ? -7.121 10.898 0.976 1.00 98.62 91 GLY A O 1
ATOM 775 N N . ILE A 1 92 ? -5.569 9.440 1.732 1.00 98.81 92 ILE A N 1
ATOM 776 C CA . ILE A 1 92 ? -4.379 10.275 1.610 1.00 98.81 92 ILE A CA 1
ATOM 777 C C . ILE A 1 92 ? -3.394 9.644 0.629 1.00 98.81 92 ILE A C 1
ATOM 779 O O . ILE A 1 92 ? -3.391 8.428 0.417 1.00 98.81 92 ILE A O 1
ATOM 783 N N . PHE A 1 93 ? -2.544 10.479 0.042 1.00 98.81 93 PHE A N 1
ATOM 784 C CA . PHE A 1 93 ? -1.541 10.069 -0.931 1.00 98.81 93 PHE A CA 1
ATOM 785 C C . PHE A 1 93 ? -0.301 10.937 -0.822 1.00 98.81 93 PHE A C 1
ATOM 787 O O . PHE A 1 93 ? -0.384 12.136 -0.562 1.00 98.81 93 PHE A O 1
ATOM 794 N N . SER A 1 94 ? 0.852 10.337 -1.089 1.00 98.62 94 SER A N 1
ATOM 795 C CA . SER A 1 94 ? 2.083 11.077 -1.326 1.00 98.62 94 SER A CA 1
ATOM 796 C C . SER A 1 94 ? 2.879 10.429 -2.457 1.00 98.62 94 SER A C 1
ATOM 798 O O . SER A 1 94 ? 3.078 9.211 -2.427 1.00 98.62 94 SER A O 1
ATOM 800 N N . PRO A 1 95 ? 3.338 11.206 -3.456 1.00 98.44 95 PRO A N 1
ATOM 801 C CA . PRO A 1 95 ? 4.208 10.707 -4.513 1.00 98.44 95 PRO A CA 1
ATOM 802 C C . PRO A 1 95 ? 5.646 10.546 -4.008 1.00 98.44 95 PRO A C 1
ATOM 804 O O . PRO A 1 95 ? 6.063 11.231 -3.073 1.00 98.44 95 PRO A O 1
ATOM 807 N N . LYS A 1 96 ? 6.443 9.697 -4.670 1.00 98.19 96 LYS A N 1
ATOM 808 C CA . LYS A 1 96 ? 7.893 9.618 -4.414 1.00 98.19 96 LYS A CA 1
ATOM 809 C C . LYS A 1 96 ? 8.573 10.983 -4.547 1.00 98.19 96 LYS A C 1
ATOM 811 O O . LYS A 1 96 ? 8.191 11.798 -5.392 1.00 98.19 96 LYS A O 1
ATOM 816 N N . SER A 1 97 ? 9.635 11.204 -3.768 1.00 95.88 97 SER A N 1
ATOM 817 C CA . SER A 1 97 ? 10.269 12.522 -3.593 1.00 95.88 97 SER A CA 1
ATOM 818 C C . SER A 1 97 ? 10.738 13.180 -4.893 1.00 95.88 97 SER A C 1
ATOM 820 O O . SER A 1 97 ? 10.771 14.409 -4.974 1.00 95.88 97 SER A O 1
ATOM 822 N N . ARG A 1 98 ? 11.036 12.399 -5.943 1.00 95.12 98 ARG A N 1
ATOM 823 C CA . ARG A 1 98 ? 11.378 12.934 -7.274 1.00 95.12 98 ARG A CA 1
ATOM 824 C C . ARG A 1 98 ? 10.308 13.863 -7.857 1.00 95.12 98 ARG A C 1
ATOM 826 O O . ARG A 1 98 ? 10.639 14.741 -8.640 1.00 95.12 98 ARG A O 1
ATOM 833 N N . ALA A 1 99 ? 9.045 13.734 -7.442 1.00 94.62 99 ALA A N 1
ATOM 834 C CA . ALA A 1 99 ? 7.962 14.637 -7.832 1.00 94.62 99 ALA A CA 1
ATOM 835 C C . ALA A 1 99 ? 8.276 16.123 -7.580 1.00 94.62 99 ALA A C 1
ATOM 837 O O . ALA A 1 99 ? 7.748 16.980 -8.285 1.00 94.62 99 ALA A O 1
ATOM 838 N N . LYS A 1 100 ? 9.130 16.435 -6.595 1.00 93.00 100 LYS A N 1
ATOM 839 C CA . LYS A 1 100 ? 9.493 17.809 -6.216 1.00 93.00 100 LYS A CA 1
ATOM 840 C C . LYS A 1 100 ? 10.436 18.501 -7.203 1.00 93.00 100 LYS A C 1
ATOM 842 O O . LYS A 1 100 ? 10.498 19.724 -7.206 1.00 93.00 100 LYS A O 1
ATOM 847 N N . THR A 1 101 ? 11.173 17.744 -8.016 1.00 92.62 101 THR A N 1
ATOM 848 C CA . THR A 1 101 ? 12.161 18.280 -8.971 1.00 92.62 101 THR A CA 1
ATOM 849 C C . THR A 1 101 ? 11.724 18.137 -10.428 1.00 92.62 101 THR A C 1
ATOM 851 O O . THR A 1 101 ? 12.466 18.506 -11.336 1.00 92.62 101 THR A O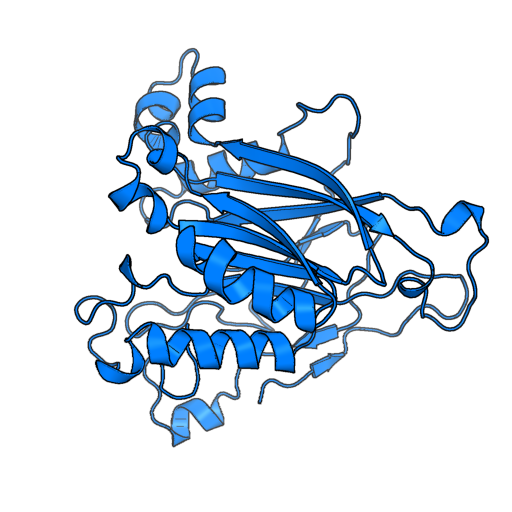 1
ATOM 854 N N . MET A 1 102 ? 10.526 17.600 -10.664 1.00 93.88 102 MET A N 1
ATOM 855 C CA . MET A 1 102 ? 9.969 17.375 -11.994 1.00 93.88 102 MET A CA 1
ATOM 856 C C . MET A 1 102 ? 9.024 18.505 -12.412 1.00 93.88 102 MET A C 1
ATOM 858 O O . MET A 1 102 ? 8.471 19.224 -11.580 1.00 93.88 102 MET A O 1
ATOM 862 N N . SER A 1 103 ? 8.817 18.633 -13.723 1.00 94.94 103 SER A N 1
ATOM 863 C CA . SER A 1 103 ? 7.795 19.514 -14.292 1.00 94.94 103 SER A CA 1
ATOM 864 C C . SER A 1 103 ? 6.388 19.086 -13.846 1.00 94.94 103 SER A C 1
ATOM 866 O O . SER A 1 103 ? 6.156 17.920 -13.515 1.00 94.94 103 SER A O 1
ATOM 868 N N . GLU A 1 104 ? 5.411 19.997 -13.883 1.00 89.44 104 GLU A N 1
ATOM 869 C CA . GLU A 1 104 ? 4.019 19.650 -13.558 1.00 89.44 104 GLU A CA 1
ATOM 870 C C . GLU A 1 104 ? 3.453 18.551 -14.469 1.00 89.44 104 GLU A C 1
ATOM 872 O O . GLU A 1 104 ? 2.716 17.682 -13.994 1.00 89.44 104 GLU A O 1
ATOM 877 N N . SER A 1 105 ? 3.829 18.557 -15.755 1.00 91.88 105 SER A N 1
ATOM 878 C CA . SER A 1 105 ? 3.379 17.562 -16.731 1.00 91.88 105 SER A CA 1
ATOM 879 C C . SER A 1 105 ? 3.912 16.167 -16.443 1.00 91.88 105 SER A C 1
ATOM 881 O O . SER A 1 105 ? 3.203 15.203 -16.708 1.00 91.88 105 SER A O 1
ATOM 883 N N . ASP A 1 106 ? 5.117 16.043 -15.884 1.00 93.88 106 ASP A N 1
ATOM 884 C CA . ASP A 1 106 ? 5.708 14.737 -15.584 1.00 93.88 106 ASP A CA 1
ATOM 885 C C . ASP A 1 106 ? 5.364 14.261 -14.169 1.00 93.88 106 ASP A C 1
ATOM 887 O O . ASP A 1 106 ? 5.203 13.062 -13.930 1.00 93.88 106 ASP A O 1
ATOM 891 N N . ARG A 1 107 ? 5.196 15.199 -13.227 1.00 94.88 107 ARG A N 1
ATOM 892 C CA . ARG A 1 107 ? 4.853 14.916 -11.826 1.00 94.88 107 ARG A CA 1
ATOM 893 C C . ARG A 1 107 ? 3.575 14.088 -11.696 1.00 94.88 107 ARG A C 1
ATOM 895 O O . ARG A 1 107 ? 3.486 13.242 -10.812 1.00 94.88 107 ARG A O 1
ATOM 902 N N . ARG A 1 108 ? 2.603 14.292 -12.590 1.00 95.94 108 ARG A N 1
ATOM 903 C CA . ARG A 1 108 ? 1.321 13.562 -12.602 1.00 95.94 108 ARG A CA 1
ATOM 904 C C . ARG A 1 108 ? 1.476 12.037 -12.756 1.00 95.94 108 ARG A C 1
ATOM 906 O O . ARG A 1 108 ? 0.607 11.305 -12.297 1.00 95.94 108 ARG A O 1
ATOM 913 N N . TYR A 1 109 ? 2.587 11.572 -13.332 1.00 96.56 109 TYR A N 1
ATOM 914 C CA . TYR A 1 109 ? 2.903 10.150 -13.534 1.00 96.56 109 TYR A CA 1
ATOM 915 C C . TYR A 1 109 ? 3.888 9.605 -12.490 1.00 96.56 109 TYR A C 1
ATOM 917 O O . TYR A 1 109 ? 4.378 8.480 -12.604 1.00 96.56 109 TYR A O 1
ATOM 925 N N . VAL A 1 110 ? 4.249 10.403 -11.479 1.00 98.00 110 VAL A N 1
ATOM 926 C CA . VAL A 1 110 ? 5.064 9.907 -10.370 1.00 98.00 110 VAL A CA 1
ATOM 927 C C . VAL A 1 110 ? 4.178 9.066 -9.467 1.00 98.00 110 VAL A C 1
ATOM 929 O O . VAL A 1 110 ? 3.152 9.535 -8.968 1.00 98.00 110 VAL A O 1
ATOM 932 N N . ASP A 1 111 ? 4.592 7.819 -9.280 1.00 98.44 111 ASP A N 1
ATOM 933 C CA . ASP A 1 111 ? 3.962 6.880 -8.374 1.00 98.44 111 ASP A CA 1
ATOM 934 C C . ASP A 1 111 ? 4.363 7.123 -6.913 1.00 98.44 111 ASP A C 1
ATOM 936 O O . ASP A 1 111 ? 5.404 7.721 -6.614 1.00 98.44 111 ASP A O 1
ATOM 940 N N . GLY A 1 112 ? 3.521 6.650 -6.003 1.00 98.56 112 GLY A N 1
ATOM 941 C CA . GLY A 1 112 ? 3.696 6.800 -4.569 1.00 98.56 112 GLY A CA 1
ATOM 942 C C . GLY A 1 112 ? 2.877 5.800 -3.768 1.00 98.56 112 GLY A C 1
ATOM 943 O O . GLY A 1 112 ? 2.503 4.736 -4.269 1.00 98.56 112 GLY A O 1
ATOM 944 N N . CYS A 1 113 ? 2.611 6.157 -2.516 1.00 98.75 113 CYS A N 1
ATOM 945 C CA . CYS A 1 113 ? 1.804 5.355 -1.606 1.00 98.75 113 CYS A CA 1
ATOM 946 C C . CYS A 1 113 ? 0.488 6.065 -1.286 1.00 98.75 113 CYS A C 1
ATOM 948 O O . CYS A 1 113 ? 0.461 7.290 -1.148 1.00 98.75 113 CYS A O 1
ATOM 950 N N . ALA A 1 114 ? -0.584 5.291 -1.133 1.00 98.88 114 ALA A N 1
ATOM 951 C CA . ALA A 1 114 ? -1.887 5.776 -0.695 1.00 98.88 114 ALA A CA 1
ATOM 952 C C . ALA A 1 114 ? -2.403 4.961 0.495 1.00 98.88 114 ALA A C 1
ATOM 954 O O . ALA A 1 114 ? -2.165 3.754 0.573 1.00 98.88 114 ALA A O 1
ATOM 955 N N . ILE A 1 115 ? -3.138 5.618 1.391 1.00 98.94 115 ILE A N 1
ATOM 956 C CA . ILE A 1 115 ? -3.918 4.972 2.452 1.00 98.94 115 ILE A CA 1
ATOM 957 C C . ILE A 1 115 ? -5.370 5.417 2.295 1.00 98.94 115 ILE A C 1
ATOM 959 O O . ILE A 1 115 ? -5.651 6.613 2.321 1.00 98.94 115 ILE A O 1
ATOM 963 N N . PHE A 1 116 ? -6.287 4.460 2.177 1.00 98.94 116 PHE A N 1
ATOM 964 C CA . PHE A 1 116 ? -7.727 4.690 2.250 1.00 98.94 116 PHE A CA 1
ATOM 965 C C . PHE A 1 116 ? -8.297 4.079 3.526 1.00 98.94 116 PHE A C 1
ATOM 967 O O . PHE A 1 116 ? -7.829 3.038 3.987 1.00 98.94 116 PHE A O 1
ATOM 974 N N . TYR A 1 117 ? -9.333 4.698 4.080 1.00 98.88 117 TYR A N 1
ATOM 975 C CA . TYR A 1 117 ? -10.009 4.229 5.289 1.00 98.88 117 TYR A CA 1
ATOM 976 C C . TYR A 1 117 ? -11.519 4.456 5.193 1.00 98.88 117 TYR A C 1
ATOM 978 O O . TYR A 1 117 ? -11.985 5.458 4.644 1.00 98.88 117 TYR A O 1
ATOM 986 N N . ARG A 1 118 ? -12.312 3.528 5.738 1.00 98.75 118 ARG A N 1
ATOM 987 C CA . ARG A 1 118 ? -13.771 3.677 5.800 1.00 98.75 118 ARG A CA 1
ATOM 988 C C . ARG A 1 118 ? -14.153 4.806 6.749 1.00 98.75 118 ARG A C 1
ATOM 990 O O . ARG A 1 118 ? -13.956 4.703 7.960 1.00 98.75 118 ARG A O 1
ATOM 997 N N . THR A 1 119 ? -14.797 5.840 6.216 1.00 98.69 119 THR A N 1
ATOM 998 C CA . THR A 1 119 ? -15.172 7.043 6.983 1.00 98.69 119 THR A CA 1
ATOM 999 C C . THR A 1 119 ? -16.207 6.765 8.072 1.00 98.69 119 THR A C 1
ATOM 1001 O O . THR A 1 119 ? -16.274 7.496 9.059 1.00 98.69 119 THR A O 1
ATOM 1004 N N . ALA A 1 120 ? -16.981 5.685 7.939 1.00 98.06 120 ALA A N 1
ATOM 1005 C CA . ALA A 1 120 ? -17.896 5.219 8.977 1.00 98.06 120 ALA A CA 1
ATOM 1006 C C . ALA A 1 120 ? -17.161 4.696 10.225 1.00 98.06 120 ALA A C 1
ATOM 1008 O O . ALA A 1 120 ? -17.661 4.856 11.335 1.00 98.06 120 ALA A O 1
ATOM 1009 N N . LYS A 1 121 ? -15.980 4.086 10.053 1.00 98.38 121 LYS A N 1
ATOM 1010 C CA . LYS A 1 121 ? -15.205 3.456 11.133 1.00 98.38 121 LYS A CA 1
ATOM 1011 C C . LYS A 1 121 ? -14.052 4.312 11.641 1.00 98.38 121 LYS A C 1
ATOM 1013 O O . LYS A 1 121 ? -13.657 4.139 12.789 1.00 98.38 121 LYS A O 1
ATOM 1018 N N . PHE A 1 122 ? -13.535 5.217 10.814 1.00 98.62 122 PHE A N 1
ATOM 1019 C CA . PHE A 1 122 ? -12.347 6.000 11.133 1.00 98.62 122 PHE A CA 1
ATOM 1020 C C . PHE A 1 122 ? -12.487 7.469 10.727 1.00 98.62 122 PHE A C 1
ATOM 1022 O O . PHE A 1 122 ? -13.216 7.818 9.792 1.00 98.62 122 PHE A O 1
ATOM 1029 N N . SER A 1 123 ? -11.771 8.335 11.434 1.00 98.38 123 SER A N 1
ATOM 1030 C CA . SER A 1 123 ? -11.459 9.713 11.036 1.00 98.38 123 SER A CA 1
ATOM 1031 C C . SER A 1 123 ? -9.950 9.881 10.959 1.00 98.38 123 SER A C 1
ATOM 1033 O O . SER A 1 123 ? -9.240 9.379 11.821 1.00 98.38 123 SER A O 1
ATOM 1035 N N . LEU A 1 124 ? -9.462 10.597 9.949 1.00 98.50 124 LEU A N 1
ATOM 1036 C CA . LEU A 1 124 ? -8.066 11.020 9.907 1.00 98.50 124 LEU A CA 1
ATOM 1037 C C . LEU A 1 124 ? -7.858 12.169 10.894 1.00 98.50 124 LEU A C 1
ATOM 1039 O O . LEU A 1 124 ? -8.592 13.155 10.852 1.00 98.50 124 LEU A O 1
ATOM 1043 N N . VAL A 1 125 ? -6.864 12.021 11.763 1.00 97.38 125 VAL A N 1
ATOM 1044 C CA . VAL A 1 125 ? -6.401 13.065 12.685 1.00 97.38 125 VAL A CA 1
ATOM 1045 C C . VAL A 1 125 ? -5.229 13.817 12.063 1.00 97.38 125 VAL A C 1
ATOM 1047 O O . VAL A 1 125 ? -5.214 15.044 12.054 1.00 97.38 125 VAL A O 1
ATOM 1050 N N . TYR A 1 126 ? -4.260 13.074 11.525 1.00 93.81 126 TYR A N 1
ATOM 1051 C CA . TYR A 1 126 ? -3.033 13.615 10.949 1.00 93.81 126 TYR A CA 1
ATOM 1052 C C . TYR A 1 126 ? -2.434 12.637 9.931 1.00 93.81 126 TYR A C 1
ATOM 1054 O O . TYR A 1 126 ? -2.567 11.422 10.094 1.00 93.81 126 TYR A O 1
ATOM 1062 N N . ASP A 1 127 ? -1.754 13.152 8.909 1.00 95.75 127 ASP A N 1
ATOM 1063 C CA . ASP A 1 127 ? -0.952 12.368 7.971 1.00 95.75 127 ASP A CA 1
ATOM 1064 C C . ASP A 1 127 ? 0.500 12.851 7.910 1.00 95.75 127 ASP A C 1
ATOM 1066 O O . ASP A 1 127 ? 0.797 14.025 8.125 1.00 95.75 127 ASP A O 1
ATOM 1070 N N . HIS A 1 128 ? 1.415 11.922 7.634 1.00 95.12 128 HIS A N 1
ATOM 1071 C CA . HIS A 1 128 ? 2.847 12.183 7.649 1.00 95.12 128 HIS A CA 1
ATOM 1072 C C . HIS A 1 128 ? 3.569 11.500 6.487 1.00 95.12 128 HIS A C 1
ATOM 1074 O O . HIS A 1 128 ? 3.536 10.275 6.345 1.00 95.12 128 HIS A O 1
ATOM 1080 N N . LEU A 1 129 ? 4.267 12.300 5.680 1.00 96.88 129 LEU A N 1
ATOM 1081 C CA . LEU A 1 129 ? 5.162 11.824 4.631 1.00 96.88 129 LEU A CA 1
ATOM 1082 C C . LEU A 1 129 ? 6.567 11.595 5.198 1.00 96.88 129 LEU A C 1
ATOM 1084 O O . LEU A 1 129 ? 7.196 12.518 5.708 1.00 96.88 129 LEU A O 1
ATOM 1088 N N . ILE A 1 130 ? 7.076 10.380 5.015 1.00 96.44 130 ILE A N 1
ATOM 1089 C CA . ILE A 1 130 ? 8.418 9.965 5.422 1.00 96.44 130 ILE A CA 1
ATOM 1090 C C . ILE A 1 130 ? 9.297 9.895 4.173 1.00 96.44 130 ILE A C 1
ATOM 1092 O O . ILE A 1 130 ? 9.144 9.003 3.337 1.00 96.44 130 ILE A O 1
ATOM 1096 N N . GLU A 1 131 ? 10.230 10.834 4.035 1.00 96.62 131 GLU A N 1
ATOM 1097 C CA . GLU A 1 131 ? 11.162 10.886 2.904 1.00 96.62 131 GLU A CA 1
ATOM 1098 C C . GLU A 1 131 ? 12.517 10.297 3.292 1.00 96.62 131 GLU A C 1
ATOM 1100 O O . GLU A 1 131 ? 13.348 10.964 3.913 1.00 96.62 131 GLU A O 1
ATOM 1105 N N . PHE A 1 132 ? 12.769 9.043 2.904 1.00 97.19 132 PHE A N 1
ATOM 1106 C CA . PHE A 1 132 ? 13.978 8.335 3.331 1.00 97.19 132 PHE A CA 1
ATOM 1107 C C . PHE A 1 132 ? 15.271 9.009 2.867 1.00 97.19 132 PHE A C 1
ATOM 1109 O O . PHE A 1 132 ? 16.272 8.945 3.571 1.00 97.19 132 PHE A O 1
ATOM 1116 N N . ASN A 1 133 ? 15.269 9.696 1.723 1.00 96.00 133 ASN A N 1
ATOM 1117 C CA . ASN A 1 133 ? 16.432 10.466 1.283 1.00 96.00 133 ASN A CA 1
ATOM 1118 C C . ASN A 1 133 ? 16.736 11.670 2.185 1.00 96.00 133 ASN A C 1
ATOM 1120 O O . ASN A 1 133 ? 17.904 11.934 2.459 1.00 96.00 133 ASN A O 1
ATOM 1124 N N . GLN A 1 134 ? 15.713 12.377 2.671 1.00 94.88 134 GLN A N 1
ATOM 1125 C CA . GLN A 1 134 ? 15.877 13.502 3.593 1.00 94.88 134 GLN A CA 1
ATOM 1126 C C . GLN A 1 134 ? 16.350 13.015 4.961 1.00 94.88 134 GLN A C 1
ATOM 1128 O O . GLN A 1 134 ? 17.230 13.625 5.567 1.00 94.88 134 GLN A O 1
ATOM 1133 N N . LEU A 1 135 ? 15.822 11.879 5.423 1.00 94.50 135 LEU A N 1
ATOM 1134 C CA . LEU A 1 135 ? 16.288 11.239 6.651 1.00 94.50 135 LEU A CA 1
ATOM 1135 C C . LEU A 1 135 ? 17.724 10.739 6.522 1.00 94.50 135 LEU A C 1
ATOM 1137 O O . LEU A 1 135 ? 18.521 10.954 7.432 1.00 94.50 135 LEU A O 1
ATOM 1141 N N . ALA A 1 136 ? 18.082 10.136 5.389 1.00 95.19 136 ALA A N 1
ATOM 1142 C CA . ALA A 1 136 ? 19.453 9.733 5.107 1.00 95.19 136 ALA A CA 1
ATOM 1143 C C . ALA A 1 136 ? 20.394 10.937 5.102 1.00 95.19 136 ALA A C 1
ATOM 1145 O O . ALA A 1 136 ? 21.427 10.880 5.753 1.00 95.19 136 ALA A O 1
ATOM 1146 N N . LEU A 1 137 ? 20.017 12.040 4.447 1.00 94.19 137 LEU A N 1
ATOM 1147 C CA . LEU A 1 137 ? 20.805 13.273 4.435 1.00 94.19 137 LEU A CA 1
ATOM 1148 C C . LEU A 1 137 ? 21.007 13.841 5.848 1.00 94.19 137 LEU A C 1
ATOM 1150 O O . LEU A 1 137 ? 22.122 14.211 6.203 1.00 94.19 137 LEU A O 1
ATOM 1154 N N . ALA A 1 138 ? 19.950 13.879 6.663 1.00 93.38 138 ALA A N 1
ATOM 1155 C CA . ALA A 1 138 ? 20.010 14.395 8.030 1.00 93.38 138 ALA A CA 1
ATOM 1156 C C . ALA A 1 138 ? 20.851 13.524 8.982 1.00 93.38 138 ALA A C 1
ATOM 1158 O O . ALA A 1 138 ? 21.353 14.034 9.977 1.00 93.38 138 ALA A O 1
ATOM 1159 N N . ASN A 1 139 ? 21.008 12.230 8.681 1.00 91.50 139 ASN A N 1
ATOM 1160 C CA . ASN A 1 139 ? 21.746 11.261 9.498 1.00 91.50 139 ASN A CA 1
ATOM 1161 C C . ASN A 1 139 ? 23.027 10.752 8.805 1.00 91.50 139 ASN A C 1
ATOM 1163 O O . ASN A 1 139 ? 23.547 9.697 9.158 1.00 91.50 139 ASN A O 1
ATOM 1167 N N . ALA A 1 140 ? 23.528 11.474 7.799 1.00 92.75 140 ALA A N 1
ATOM 1168 C CA . ALA A 1 140 ? 24.672 11.051 6.991 1.00 92.75 140 ALA A CA 1
ATOM 1169 C C . ALA A 1 140 ? 26.044 11.381 7.604 1.00 92.75 140 ALA A C 1
ATOM 1171 O O . ALA A 1 140 ? 27.067 11.057 6.997 1.00 92.75 140 ALA A O 1
ATOM 1172 N N . GLU A 1 141 ? 26.097 12.057 8.756 1.00 92.44 141 GLU A N 1
ATOM 1173 C CA . GLU A 1 141 ? 27.355 12.529 9.341 1.00 92.44 141 GLU A CA 1
ATOM 1174 C C . GLU A 1 141 ? 28.350 11.370 9.534 1.00 92.44 141 GLU A C 1
ATOM 1176 O O . GLU A 1 141 ? 28.085 10.402 10.246 1.00 92.44 141 GLU A O 1
ATOM 1181 N N . GLY A 1 142 ? 29.497 11.457 8.852 1.00 91.62 142 GLY A N 1
ATOM 1182 C CA . GLY A 1 142 ? 30.548 10.438 8.895 1.00 91.62 142 GLY A CA 1
ATOM 1183 C C . GLY A 1 142 ? 30.275 9.156 8.093 1.00 91.62 142 GLY A C 1
ATOM 1184 O O . GLY A 1 142 ? 31.044 8.207 8.231 1.00 91.62 142 GLY A O 1
ATOM 1185 N N . SER A 1 143 ? 29.226 9.098 7.260 1.00 95.38 143 SER A N 1
ATOM 1186 C CA . SER A 1 143 ? 28.883 7.911 6.461 1.00 95.38 143 SER A CA 1
ATOM 1187 C C . SER A 1 143 ? 28.722 8.214 4.967 1.00 95.38 143 SER A C 1
ATOM 1189 O O . SER A 1 143 ? 27.663 8.642 4.500 1.00 95.38 143 SER A O 1
ATOM 1191 N N . ASP A 1 144 ? 29.755 7.888 4.186 1.00 95.12 144 ASP A N 1
ATOM 1192 C CA . ASP A 1 144 ? 29.704 7.956 2.719 1.00 95.12 144 ASP A CA 1
ATOM 1193 C C . ASP A 1 144 ? 28.631 7.024 2.133 1.00 95.12 144 ASP A C 1
ATOM 1195 O O . ASP A 1 144 ? 28.001 7.355 1.129 1.00 95.12 144 ASP A O 1
ATOM 1199 N N . ASP A 1 145 ? 28.370 5.875 2.764 1.00 95.75 145 ASP A N 1
ATOM 1200 C CA . ASP A 1 145 ? 27.330 4.942 2.320 1.00 95.75 145 ASP A CA 1
ATOM 1201 C C . ASP A 1 145 ? 25.922 5.538 2.454 1.00 95.75 145 ASP A C 1
ATOM 1203 O O . ASP A 1 145 ? 25.087 5.346 1.562 1.00 95.75 145 ASP A O 1
ATOM 1207 N N . MET A 1 146 ? 25.649 6.327 3.503 1.00 94.62 146 MET A N 1
ATOM 1208 C CA . MET A 1 146 ? 24.375 7.051 3.615 1.00 94.62 146 MET A CA 1
ATOM 1209 C C . MET A 1 146 ? 24.184 8.047 2.480 1.00 94.62 146 MET A C 1
ATOM 1211 O O . MET A 1 146 ? 23.106 8.079 1.883 1.00 94.62 146 MET A O 1
ATOM 1215 N N . LEU A 1 147 ? 25.224 8.803 2.128 1.00 94.88 147 LEU A N 1
ATOM 1216 C CA . LEU A 1 147 ? 25.157 9.779 1.039 1.00 94.88 147 LEU A CA 1
ATOM 1217 C C . LEU A 1 147 ? 25.051 9.103 -0.331 1.00 94.88 147 LEU A C 1
ATOM 1219 O O . LEU A 1 147 ? 24.195 9.455 -1.139 1.00 94.88 147 LEU A O 1
ATOM 1223 N N . ASN A 1 148 ? 25.891 8.108 -0.598 1.00 95.94 148 ASN A N 1
ATOM 1224 C CA . ASN A 1 148 ? 26.036 7.545 -1.937 1.00 95.94 148 ASN A CA 1
ATOM 1225 C C . ASN A 1 148 ? 24.966 6.491 -2.250 1.00 95.94 148 ASN A C 1
ATOM 1227 O O . ASN A 1 148 ? 24.488 6.398 -3.387 1.00 95.94 148 ASN A O 1
ATOM 1231 N N . ARG A 1 149 ? 24.560 5.688 -1.258 1.00 97.25 149 ARG A N 1
ATOM 1232 C CA . ARG A 1 149 ? 23.681 4.530 -1.476 1.00 97.25 149 ARG A CA 1
ATOM 1233 C C . ARG A 1 149 ? 22.240 4.788 -1.055 1.00 97.25 149 ARG A C 1
ATOM 1235 O O . ARG A 1 149 ? 21.351 4.433 -1.832 1.00 97.25 149 ARG A O 1
ATOM 1242 N N . VAL A 1 150 ? 22.000 5.408 0.106 1.00 96.88 150 VAL A N 1
ATOM 1243 C CA . VAL A 1 150 ? 20.641 5.591 0.661 1.00 96.88 150 VAL A CA 1
ATOM 1244 C C . VAL A 1 150 ? 20.003 6.908 0.223 1.00 96.88 150 VAL A C 1
ATOM 1246 O O . VAL A 1 150 ? 18.905 6.886 -0.329 1.00 96.88 150 VAL A O 1
ATOM 1249 N N . MET A 1 151 ? 20.689 8.042 0.400 1.00 96.25 151 MET A N 1
ATOM 1250 C CA . MET A 1 151 ? 20.167 9.378 0.072 1.00 96.25 151 MET A CA 1
ATOM 1251 C C . MET A 1 151 ? 19.796 9.513 -1.412 1.00 96.25 151 MET A C 1
ATOM 1253 O O . MET A 1 151 ? 18.839 10.197 -1.763 1.00 96.25 151 MET A O 1
ATOM 1257 N N . THR A 1 152 ? 20.479 8.782 -2.294 1.00 96.00 152 THR A N 1
ATOM 1258 C CA . THR A 1 152 ? 20.192 8.773 -3.736 1.00 96.00 152 THR A CA 1
ATOM 1259 C C . THR A 1 152 ? 18.897 8.048 -4.125 1.00 96.00 152 THR A C 1
ATOM 1261 O O . THR A 1 152 ? 18.566 8.007 -5.311 1.00 96.00 152 THR A O 1
ATOM 1264 N N . LYS A 1 153 ? 18.159 7.450 -3.178 1.00 97.69 153 LYS A N 1
ATOM 1265 C CA . LYS A 1 153 ? 16.908 6.722 -3.443 1.00 97.69 153 LYS A CA 1
ATOM 1266 C C . LYS A 1 153 ? 15.691 7.532 -3.012 1.00 97.69 153 LYS A C 1
ATOM 1268 O O . LYS A 1 153 ? 15.599 7.978 -1.878 1.00 97.69 153 LYS A O 1
ATOM 1273 N N . ASP A 1 154 ? 14.724 7.675 -3.913 1.00 96.75 154 ASP A N 1
ATOM 1274 C CA . ASP A 1 154 ? 13.530 8.518 -3.758 1.00 96.75 154 ASP A CA 1
ATOM 1275 C C . ASP A 1 154 ? 12.317 7.790 -3.150 1.00 96.75 154 ASP A C 1
ATOM 1277 O O . ASP A 1 154 ? 11.185 8.266 -3.267 1.00 96.75 154 ASP A O 1
ATOM 1281 N N . ASN A 1 155 ? 12.543 6.622 -2.543 1.00 98.44 155 ASN A N 1
ATOM 1282 C CA . ASN A 1 155 ? 11.520 5.844 -1.852 1.00 98.44 155 ASN A CA 1
ATOM 1283 C C . ASN A 1 155 ? 10.935 6.632 -0.669 1.00 98.44 155 ASN A C 1
ATOM 1285 O O . ASN A 1 155 ? 11.627 7.432 -0.036 1.00 98.44 155 ASN A O 1
ATOM 1289 N N . ILE A 1 156 ? 9.672 6.356 -0.348 1.00 98.31 156 ILE A N 1
ATOM 1290 C CA . ILE A 1 156 ? 8.933 7.044 0.715 1.00 98.31 156 ILE A CA 1
ATOM 1291 C C . ILE A 1 156 ? 8.145 6.061 1.587 1.00 98.31 156 ILE A C 1
ATOM 1293 O O . ILE A 1 156 ? 7.828 4.942 1.163 1.00 98.31 156 ILE A O 1
ATOM 1297 N N . GLY A 1 157 ? 7.788 6.526 2.780 1.00 98.00 157 GLY A N 1
ATOM 1298 C CA . GLY A 1 157 ? 6.695 6.008 3.595 1.00 98.00 157 GLY A CA 1
ATOM 1299 C C . GLY A 1 157 ? 5.576 7.043 3.741 1.00 98.00 157 GLY A C 1
ATOM 1300 O O . GLY A 1 157 ? 5.792 8.240 3.560 1.00 98.00 157 GLY A O 1
ATOM 1301 N N . LEU A 1 158 ? 4.378 6.578 4.072 1.00 97.88 158 LEU A N 1
ATOM 1302 C CA . LEU A 1 158 ? 3.214 7.397 4.387 1.00 97.88 158 LEU A CA 1
ATOM 1303 C C . LEU A 1 158 ? 2.554 6.844 5.650 1.00 97.88 158 LEU A C 1
ATOM 1305 O O . LEU A 1 158 ? 2.283 5.645 5.736 1.00 97.88 158 LEU A O 1
ATOM 1309 N N . ALA A 1 159 ? 2.293 7.722 6.609 1.00 97.19 159 ALA A N 1
ATOM 1310 C CA . ALA A 1 159 ? 1.619 7.414 7.860 1.00 97.19 159 ALA A CA 1
ATOM 1311 C C . ALA A 1 159 ? 0.285 8.165 7.949 1.00 97.19 159 ALA A C 1
ATOM 1313 O O . ALA A 1 159 ? 0.198 9.332 7.578 1.00 97.19 159 ALA A O 1
ATOM 1314 N N . ALA A 1 160 ? -0.737 7.494 8.472 1.00 97.31 160 ALA A N 1
ATOM 1315 C CA . ALA A 1 160 ? -2.024 8.066 8.840 1.00 97.31 160 ALA A CA 1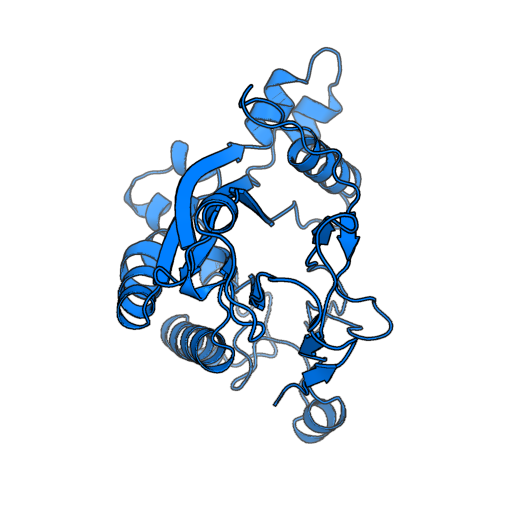
ATOM 1316 C C . ALA A 1 160 ? -2.289 7.772 10.317 1.00 97.31 160 ALA A C 1
ATOM 1318 O O . ALA A 1 160 ? -2.356 6.608 10.719 1.00 97.31 160 ALA A O 1
ATOM 1319 N N . LEU A 1 161 ? -2.479 8.816 11.117 1.00 97.00 161 LEU A N 1
ATOM 1320 C CA . LEU A 1 161 ? -3.067 8.692 12.440 1.00 97.00 161 LEU A CA 1
ATOM 1321 C C . LEU A 1 161 ? -4.585 8.725 12.289 1.00 97.00 161 LEU A C 1
ATOM 1323 O O . LEU A 1 161 ? -5.174 9.762 11.976 1.00 97.00 161 LEU A O 1
ATOM 1327 N N . LEU A 1 162 ? -5.209 7.574 12.496 1.00 98.12 162 LEU A N 1
ATOM 1328 C CA . LEU A 1 162 ? -6.652 7.412 12.460 1.00 98.12 162 LEU A CA 1
ATOM 1329 C C . LEU A 1 162 ? -7.211 7.387 13.881 1.00 98.12 162 LEU A C 1
ATOM 1331 O O . LEU A 1 162 ? -6.581 6.875 14.799 1.00 98.12 162 LEU A O 1
ATOM 1335 N N . GLU A 1 163 ? -8.425 7.884 14.052 1.00 97.69 163 GLU A N 1
ATOM 1336 C CA . GLU A 1 163 ? -9.211 7.731 15.272 1.00 97.69 163 GLU A CA 1
ATOM 1337 C C . GLU A 1 163 ? -10.398 6.807 14.992 1.00 97.69 163 GLU A C 1
ATOM 1339 O O . GLU A 1 163 ? -11.100 6.974 13.988 1.00 97.69 163 GLU A O 1
ATOM 1344 N N . THR A 1 164 ? -10.621 5.814 15.855 1.00 97.38 164 THR A N 1
ATOM 1345 C CA . THR A 1 164 ? -11.763 4.899 15.735 1.00 97.38 164 THR A CA 1
ATOM 1346 C C . THR A 1 164 ? -13.093 5.593 16.035 1.00 97.38 164 THR A C 1
ATOM 1348 O O . THR A 1 164 ? -13.193 6.457 16.899 1.00 97.38 164 THR A O 1
ATOM 1351 N N . LYS A 1 165 ? -14.148 5.159 15.344 1.00 96.38 165 LYS A N 1
ATOM 1352 C CA . LYS A 1 165 ? -15.546 5.559 15.561 1.00 96.38 165 LYS A CA 1
ATOM 1353 C C . LYS A 1 165 ? -16.368 4.375 16.050 1.00 96.38 165 LYS A C 1
ATOM 1355 O O . LYS A 1 165 ? -15.937 3.229 15.946 1.00 96.38 165 LYS A O 1
ATOM 1360 N N . GLU A 1 166 ? -17.591 4.635 16.512 1.00 93.81 166 GLU A N 1
ATOM 1361 C CA . GLU A 1 166 ? -18.492 3.613 17.068 1.00 93.81 166 GLU A CA 1
ATOM 1362 C C . GLU A 1 166 ? -18.651 2.389 16.146 1.00 93.81 166 GLU A C 1
ATOM 1364 O O . GLU A 1 166 ? -18.565 1.255 16.608 1.00 93.81 166 GLU A O 1
ATOM 1369 N N . ALA A 1 167 ? -18.766 2.593 14.827 1.00 94.31 167 ALA A N 1
ATOM 1370 C CA . ALA A 1 167 ? -18.942 1.504 13.861 1.00 94.31 167 ALA A CA 1
ATOM 1371 C C . ALA A 1 167 ? -17.745 0.533 13.760 1.00 94.31 167 ALA A C 1
ATOM 1373 O O . ALA A 1 167 ? -17.879 -0.550 13.184 1.00 94.31 167 ALA A O 1
ATOM 1374 N N . ALA A 1 168 ? -16.570 0.897 14.285 1.00 94.94 168 ALA A N 1
ATOM 1375 C CA . ALA A 1 168 ? -15.412 0.008 14.344 1.00 94.94 168 ALA A CA 1
ATOM 1376 C C . ALA A 1 168 ? -15.542 -1.045 15.467 1.00 94.94 168 ALA A C 1
ATOM 1378 O O . ALA A 1 168 ? -14.983 -2.141 15.371 1.00 94.94 168 ALA A O 1
ATOM 1379 N N . TRP A 1 169 ? -16.340 -0.763 16.500 1.00 93.31 169 TRP A N 1
ATOM 1380 C CA . TRP A 1 169 ? -16.536 -1.604 17.684 1.00 93.31 169 TRP A CA 1
ATOM 1381 C C . TRP A 1 169 ? -17.702 -2.578 17.487 1.00 93.31 169 TRP A C 1
ATOM 1383 O O . TRP A 1 169 ? -18.778 -2.445 18.064 1.00 93.31 169 TRP A O 1
ATOM 1393 N N . SER A 1 170 ? -17.493 -3.556 16.605 1.00 83.25 170 SER A N 1
ATOM 1394 C CA . SER A 1 170 ? -18.550 -4.426 16.065 1.00 83.25 170 SER A CA 1
ATOM 1395 C C . SER A 1 170 ? -18.536 -5.864 16.604 1.00 83.25 170 SER A C 1
ATOM 1397 O O . SER A 1 170 ? -19.174 -6.747 16.036 1.00 83.25 170 SER A O 1
ATOM 1399 N N . ASN A 1 171 ? -17.865 -6.127 17.730 1.00 84.62 171 ASN A N 1
ATOM 1400 C CA . ASN A 1 171 ? -17.779 -7.472 18.320 1.00 84.62 171 ASN A CA 1
ATOM 1401 C C . ASN A 1 171 ? -19.030 -7.915 19.113 1.00 84.62 171 ASN A C 1
ATOM 1403 O O . ASN A 1 171 ? -19.002 -8.935 19.802 1.00 84.62 171 ASN A O 1
ATOM 1407 N N . GLY A 1 172 ? -20.127 -7.158 19.024 1.00 80.25 172 GLY A N 1
ATOM 1408 C CA . GLY A 1 172 ? -21.395 -7.447 19.702 1.00 80.25 172 GLY A CA 1
ATOM 1409 C C . GLY A 1 172 ? -21.495 -6.912 21.133 1.00 80.25 172 GLY A C 1
ATOM 1410 O O . GLY A 1 172 ? -22.550 -7.053 21.747 1.00 80.25 172 GLY A O 1
ATOM 1411 N N . ILE A 1 173 ? -20.446 -6.265 21.651 1.00 85.81 173 ILE A N 1
ATOM 1412 C CA . ILE A 1 173 ? -20.453 -5.574 22.946 1.00 85.81 173 ILE A CA 1
ATOM 1413 C C . ILE A 1 173 ? -20.225 -4.087 22.686 1.00 85.81 173 ILE A C 1
ATOM 1415 O O . ILE A 1 173 ? -19.223 -3.710 22.082 1.00 85.81 173 ILE A O 1
ATOM 1419 N N . ARG A 1 174 ? -21.146 -3.235 23.149 1.00 85.62 174 ARG A N 1
ATOM 1420 C CA . ARG A 1 174 ? -20.992 -1.784 23.001 1.00 85.62 174 ARG A CA 1
ATOM 1421 C C . ARG A 1 174 ? -19.854 -1.273 23.897 1.00 85.62 174 ARG A C 1
ATOM 1423 O O . ARG A 1 174 ? -19.851 -1.612 25.082 1.00 85.62 174 ARG A O 1
ATOM 1430 N N . PRO A 1 175 ? -18.910 -0.480 23.363 1.00 88.69 175 PRO A N 1
ATOM 1431 C CA . PRO A 1 175 ? -17.885 0.178 24.166 1.00 88.69 175 PRO A CA 1
ATOM 1432 C C . PRO A 1 175 ? -18.490 1.299 25.018 1.00 88.69 175 PRO A C 1
ATOM 1434 O O . PRO A 1 175 ? -19.536 1.858 24.681 1.00 88.69 175 PRO A O 1
ATOM 1437 N N . ASP A 1 176 ? -17.806 1.655 26.105 1.00 90.06 176 ASP A N 1
ATOM 1438 C CA . ASP A 1 176 ? -18.074 2.918 26.794 1.00 90.06 176 ASP A CA 1
ATOM 1439 C C . ASP A 1 176 ? -17.732 4.098 25.856 1.00 90.06 176 ASP A C 1
ATOM 1441 O O . ASP A 1 176 ? -16.755 3.994 25.107 1.00 90.06 176 ASP A O 1
ATOM 1445 N N . PRO A 1 177 ? -18.469 5.226 25.878 1.00 88.75 177 PRO A N 1
ATOM 1446 C CA . PRO A 1 177 ? -18.154 6.392 25.049 1.00 88.75 177 PRO A CA 1
ATOM 1447 C C . PRO A 1 177 ? -16.693 6.864 25.141 1.00 88.75 177 PRO A C 1
ATOM 1449 O O . PRO A 1 177 ? -16.119 7.273 24.133 1.00 88.75 177 PRO A O 1
ATOM 1452 N N . SER A 1 178 ? -16.059 6.744 26.313 1.00 87.88 178 SER A N 1
ATOM 1453 C CA . SER A 1 178 ? -14.641 7.083 26.523 1.00 87.88 178 SER A CA 1
ATOM 1454 C C . SER A 1 178 ? -13.661 6.155 25.793 1.00 87.88 178 SER A C 1
ATOM 1456 O O . SER A 1 178 ? -12.508 6.517 25.569 1.00 87.88 178 SER A O 1
ATOM 1458 N N . GLN A 1 179 ? -14.111 4.964 25.395 1.00 86.50 179 GLN A N 1
ATOM 1459 C CA . GLN A 1 179 ? -13.311 3.954 24.706 1.00 86.50 179 GLN A CA 1
ATOM 1460 C C . GLN A 1 179 ? -13.483 3.996 23.188 1.00 86.50 179 GLN A C 1
ATOM 1462 O O . GLN A 1 179 ? -12.753 3.302 22.493 1.00 86.50 179 GLN A O 1
ATOM 1467 N N . ILE A 1 180 ? -14.417 4.789 22.652 1.00 91.56 180 ILE A N 1
ATOM 1468 C CA . ILE A 1 180 ? -14.708 4.799 21.212 1.00 91.56 180 ILE A CA 1
ATOM 1469 C C . ILE A 1 180 ? -13.564 5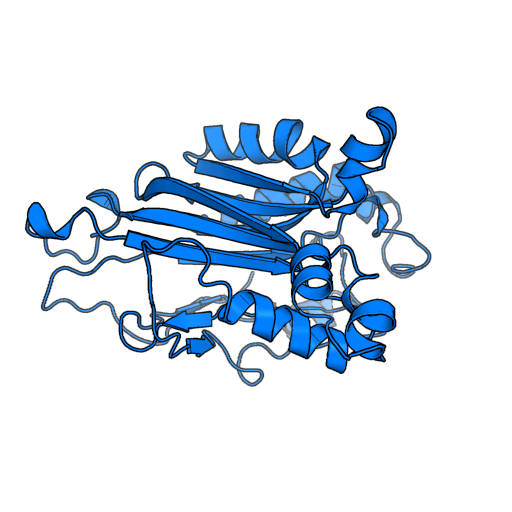.412 20.409 1.00 91.56 180 ILE A C 1
ATOM 1471 O O . ILE A 1 180 ? -13.205 4.852 19.376 1.00 91.56 180 ILE A O 1
ATOM 1475 N N . HIS A 1 181 ? -13.013 6.529 20.882 1.00 94.69 181 HIS A N 1
ATOM 1476 C CA . HIS A 1 181 ? -12.054 7.375 20.169 1.00 94.69 181 HIS A CA 1
ATOM 1477 C C . HIS A 1 181 ? -10.618 6.978 20.524 1.00 94.69 181 HIS A C 1
ATOM 1479 O O . HIS A 1 181 ? -9.984 7.587 21.381 1.00 94.69 181 HIS A O 1
ATOM 1485 N N . GLN A 1 182 ? -10.130 5.890 19.924 1.00 93.56 182 GLN A N 1
ATOM 1486 C CA . GLN A 1 182 ? -8.777 5.381 20.145 1.00 93.56 182 GLN A CA 1
ATOM 1487 C C . GLN A 1 182 ? -7.891 5.678 18.928 1.00 93.56 182 GLN A C 1
ATOM 1489 O O . GLN A 1 182 ? -8.343 5.489 17.793 1.00 93.56 182 GLN A O 1
ATOM 1494 N N . PRO A 1 183 ? -6.634 6.106 19.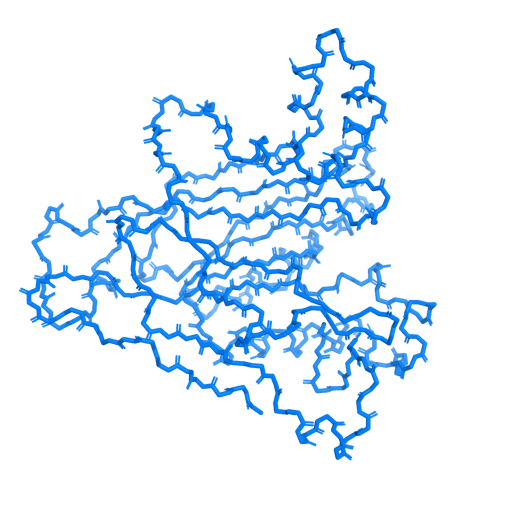142 1.00 94.38 183 PRO A N 1
ATOM 1495 C CA . PRO A 1 183 ? -5.693 6.337 18.059 1.00 94.38 183 PRO A CA 1
ATOM 1496 C C . PRO A 1 183 ? -5.200 5.015 17.457 1.00 94.38 183 PRO A C 1
ATOM 1498 O O . PRO A 1 183 ? -4.879 4.057 18.163 1.00 94.38 183 PRO A O 1
ATOM 1501 N N . LEU A 1 184 ? -5.081 4.992 16.135 1.00 94.94 184 LEU A N 1
ATOM 1502 C CA . LEU A 1 184 ? -4.543 3.902 15.335 1.00 94.94 184 LEU A CA 1
ATOM 1503 C C . LEU A 1 184 ? -3.582 4.483 14.297 1.00 94.94 184 LEU A C 1
ATOM 1505 O O . LEU A 1 184 ? -4.006 5.146 13.354 1.00 94.94 184 LEU A O 1
ATOM 1509 N N . LEU A 1 185 ? -2.288 4.205 14.452 1.00 95.31 185 LEU A N 1
ATOM 1510 C CA . LEU A 1 185 ? -1.287 4.573 13.456 1.00 95.31 185 LEU A CA 1
ATOM 1511 C C . LEU A 1 185 ? -1.227 3.505 12.357 1.00 95.31 185 LEU A C 1
ATOM 1513 O O . LEU A 1 185 ? -0.938 2.339 12.632 1.00 95.31 185 LEU A O 1
ATOM 1517 N N . VAL A 1 186 ? -1.483 3.911 11.115 1.00 96.81 186 VAL A N 1
ATOM 1518 C CA . VAL A 1 186 ? -1.357 3.077 9.915 1.00 96.81 186 VAL A CA 1
ATOM 1519 C C . VAL A 1 186 ? -0.195 3.598 9.084 1.00 96.81 186 VAL A C 1
ATOM 1521 O O . VAL A 1 186 ? -0.211 4.752 8.672 1.00 96.81 186 VAL A O 1
ATOM 1524 N N . CYS A 1 187 ? 0.782 2.741 8.792 1.00 96.56 187 CYS A N 1
ATOM 1525 C CA . CYS A 1 187 ? 1.928 3.085 7.952 1.00 96.56 187 CYS A CA 1
ATOM 1526 C C . CYS A 1 187 ? 1.968 2.201 6.700 1.00 96.56 187 CYS A C 1
ATOM 1528 O O . CYS A 1 187 ? 1.724 0.996 6.768 1.00 96.56 187 CYS A O 1
ATOM 1530 N N . THR A 1 188 ? 2.326 2.791 5.563 1.00 97.75 188 THR A N 1
ATOM 1531 C CA . THR A 1 188 ? 2.643 2.094 4.310 1.00 97.75 188 THR A CA 1
ATOM 1532 C C . THR A 1 188 ? 3.970 2.616 3.770 1.00 97.75 188 THR A C 1
ATOM 1534 O O . THR A 1 188 ? 4.286 3.792 3.932 1.00 97.75 188 THR A O 1
ATOM 1537 N N . ALA A 1 189 ?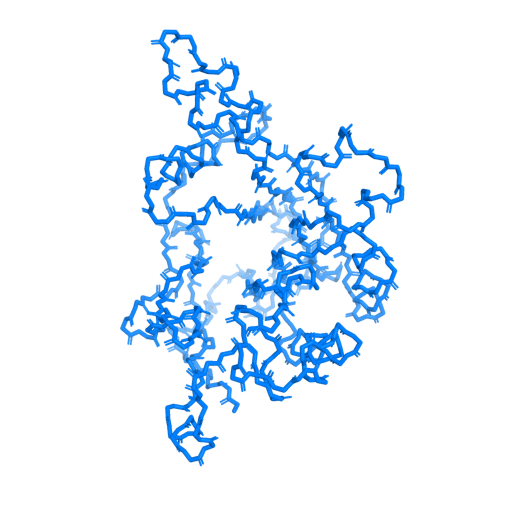 4.767 1.763 3.136 1.00 97.81 189 ALA A N 1
ATOM 1538 C CA . ALA A 1 189 ? 6.011 2.170 2.494 1.00 97.81 189 ALA A CA 1
ATOM 1539 C C . ALA A 1 189 ? 6.286 1.303 1.269 1.00 97.81 189 ALA A C 1
ATOM 1541 O O . ALA A 1 189 ? 5.910 0.132 1.233 1.00 97.81 189 ALA A O 1
ATOM 1542 N N . HIS A 1 190 ? 6.988 1.872 0.290 1.00 97.81 190 HIS A N 1
ATOM 1543 C CA . HIS A 1 190 ? 7.507 1.133 -0.857 1.00 97.81 190 HIS A CA 1
ATOM 1544 C C . HIS A 1 190 ? 9.033 1.255 -0.878 1.00 97.81 190 HIS A C 1
ATOM 1546 O O . HIS A 1 190 ? 9.597 2.237 -1.370 1.00 97.81 190 HIS A O 1
ATOM 1552 N N . ILE A 1 191 ? 9.683 0.257 -0.279 1.00 98.19 191 ILE A N 1
ATOM 1553 C CA . ILE A 1 191 ? 11.134 0.172 -0.076 1.00 98.19 191 ILE A CA 1
ATOM 1554 C C . ILE A 1 191 ? 11.859 -0.076 -1.408 1.00 98.19 191 ILE A C 1
ATOM 1556 O O . ILE A 1 191 ? 11.269 -0.542 -2.381 1.00 98.19 191 ILE A O 1
ATOM 1560 N N . HIS A 1 192 ? 13.146 0.268 -1.473 1.00 98.25 192 HIS A N 1
ATOM 1561 C CA . HIS A 1 192 ? 13.968 0.076 -2.664 1.00 98.25 192 HIS A CA 1
ATOM 1562 C C . HIS A 1 192 ? 13.934 -1.374 -3.194 1.00 98.25 192 HIS A C 1
ATOM 1564 O O . HIS A 1 192 ? 13.967 -2.334 -2.425 1.00 98.25 192 HIS A O 1
ATOM 1570 N N . TRP A 1 193 ? 13.894 -1.544 -4.519 1.00 96.38 193 TRP A N 1
ATOM 1571 C CA . TRP A 1 193 ? 13.606 -2.840 -5.146 1.00 96.38 193 TRP A CA 1
ATOM 1572 C C . TRP A 1 193 ? 14.856 -3.699 -5.402 1.00 96.38 193 TRP A C 1
ATOM 1574 O O . TRP A 1 193 ? 14.797 -4.922 -5.256 1.00 96.38 193 TRP A O 1
ATOM 1584 N N . ASP A 1 194 ? 15.999 -3.084 -5.728 1.00 97.06 194 ASP A N 1
ATOM 1585 C CA . ASP A 1 194 ? 17.175 -3.786 -6.261 1.00 97.06 194 ASP A CA 1
ATOM 1586 C C . ASP A 1 194 ? 17.730 -4.830 -5.263 1.00 97.06 194 ASP A C 1
ATOM 1588 O O . ASP A 1 194 ? 18.050 -4.483 -4.119 1.00 97.06 194 ASP A O 1
ATOM 1592 N N . PRO A 1 195 ? 17.838 -6.120 -5.643 1.00 95.38 195 PRO A N 1
ATOM 1593 C CA . PRO A 1 195 ? 18.393 -7.173 -4.790 1.00 95.38 195 PRO A CA 1
ATOM 1594 C C . PRO A 1 195 ? 19.811 -6.903 -4.264 1.00 95.38 195 PRO A C 1
ATOM 1596 O O . PRO A 1 195 ? 20.147 -7.388 -3.186 1.00 95.38 195 PRO A O 1
ATOM 1599 N N . GLN A 1 196 ? 20.629 -6.124 -4.979 1.00 97.19 196 GLN A N 1
ATOM 1600 C CA . GLN A 1 196 ? 22.011 -5.796 -4.598 1.00 97.19 196 GLN A CA 1
ATOM 1601 C C . GLN A 1 196 ? 22.111 -4.721 -3.502 1.00 97.19 196 GLN A C 1
ATOM 1603 O O . GLN A 1 196 ? 23.202 -4.430 -3.011 1.00 97.19 196 GLN A O 1
ATOM 1608 N N . TYR A 1 197 ? 20.985 -4.124 -3.112 1.00 97.62 197 TYR A N 1
ATOM 1609 C CA . TYR A 1 197 ? 20.911 -3.020 -2.155 1.00 97.62 197 TYR A CA 1
ATOM 1610 C C . TYR A 1 197 ? 20.165 -3.427 -0.876 1.00 97.62 197 TYR A C 1
ATOM 1612 O O . TYR A 1 197 ? 19.306 -2.699 -0.377 1.00 97.62 197 TYR A O 1
ATOM 1620 N N . CYS A 1 198 ? 20.454 -4.617 -0.340 1.00 97.31 198 CYS A N 1
ATOM 1621 C CA . CYS A 1 198 ? 19.836 -5.108 0.898 1.00 97.31 198 CYS A CA 1
ATOM 1622 C C . CYS A 1 198 ? 20.098 -4.191 2.108 1.00 97.31 198 CYS A C 1
ATOM 1624 O O . CYS A 1 198 ? 19.226 -4.041 2.962 1.00 97.31 198 CYS A O 1
ATOM 1626 N N . ASP A 1 199 ? 21.250 -3.524 2.135 1.00 97.25 199 ASP A N 1
ATOM 1627 C CA . ASP A 1 199 ? 21.628 -2.493 3.099 1.00 97.25 199 ASP A CA 1
ATOM 1628 C C . ASP A 1 199 ? 20.692 -1.278 3.035 1.00 97.25 199 ASP A C 1
ATOM 1630 O O . ASP A 1 199 ? 20.166 -0.851 4.060 1.00 97.25 199 ASP A O 1
ATOM 1634 N N . VAL A 1 200 ? 20.391 -0.777 1.832 1.00 98.19 200 VAL A N 1
ATOM 1635 C CA . VAL A 1 200 ? 19.446 0.336 1.650 1.00 98.19 200 VAL A CA 1
ATOM 1636 C C . VAL A 1 200 ? 18.050 -0.066 2.110 1.00 98.19 200 VAL A C 1
ATOM 1638 O O . VAL A 1 200 ? 17.394 0.711 2.798 1.00 98.19 200 VAL A O 1
ATOM 1641 N N . LYS A 1 201 ? 17.600 -1.284 1.777 1.00 98.31 201 LYS A N 1
ATOM 1642 C CA . LYS A 1 201 ? 16.288 -1.792 2.213 1.00 98.31 201 LYS A CA 1
ATOM 1643 C C . LYS A 1 201 ? 16.189 -1.842 3.737 1.00 98.31 201 LYS A C 1
ATOM 1645 O O . LYS A 1 201 ? 15.188 -1.405 4.308 1.00 98.31 201 LYS A O 1
ATOM 1650 N N . LEU A 1 202 ? 17.239 -2.343 4.389 1.00 97.56 202 LEU A N 1
ATOM 1651 C CA . LEU A 1 202 ? 17.316 -2.418 5.844 1.00 97.56 202 LEU A CA 1
ATOM 1652 C C . LEU A 1 202 ? 17.295 -1.021 6.470 1.00 97.56 202 LEU A C 1
ATOM 1654 O O . LEU A 1 202 ? 16.488 -0.771 7.359 1.00 97.56 202 LEU A O 1
ATOM 1658 N N . VAL A 1 203 ? 18.118 -0.096 5.974 1.00 96.62 203 VAL A N 1
ATOM 1659 C CA . VAL A 1 203 ? 18.207 1.267 6.514 1.00 96.62 203 VAL A CA 1
ATOM 1660 C C . VAL A 1 203 ? 16.905 2.043 6.318 1.00 96.62 203 VAL A C 1
ATOM 1662 O O . VAL A 1 203 ? 16.439 2.672 7.262 1.00 96.62 203 VAL A O 1
ATOM 1665 N N . GLN A 1 204 ? 16.263 1.953 5.149 1.00 97.44 204 GLN A N 1
ATOM 1666 C CA . GLN A 1 204 ? 14.945 2.564 4.925 1.00 97.44 204 GLN A CA 1
ATOM 1667 C C . GLN A 1 204 ? 13.892 2.002 5.889 1.00 97.44 204 GLN A C 1
ATOM 1669 O O . GLN A 1 204 ? 13.087 2.752 6.435 1.00 97.44 204 GLN A O 1
ATOM 1674 N N . THR A 1 205 ? 13.933 0.694 6.158 1.00 95.88 205 THR A N 1
ATOM 1675 C CA . THR A 1 205 ? 13.050 0.069 7.152 1.00 95.88 205 THR A CA 1
ATOM 1676 C C . THR A 1 205 ? 13.353 0.582 8.560 1.00 95.88 205 THR A C 1
ATOM 1678 O O . THR A 1 205 ? 12.433 0.906 9.300 1.00 95.88 205 THR A O 1
ATOM 1681 N N . MET A 1 206 ? 14.626 0.720 8.938 1.00 93.31 206 MET A N 1
ATOM 1682 C CA . MET A 1 206 ? 15.007 1.293 10.234 1.00 93.31 206 MET A CA 1
ATOM 1683 C C . MET A 1 206 ? 14.545 2.746 10.376 1.00 93.31 206 MET A C 1
ATOM 1685 O O . MET A 1 206 ? 14.018 3.105 11.422 1.00 93.31 206 MET A O 1
ATOM 1689 N N . MET A 1 207 ? 14.685 3.563 9.329 1.00 93.50 207 MET A N 1
ATOM 1690 C CA . MET A 1 207 ? 14.179 4.939 9.301 1.00 93.50 207 MET A CA 1
ATOM 1691 C C . MET A 1 207 ? 12.660 4.978 9.473 1.00 93.50 207 MET A C 1
ATOM 1693 O O . MET A 1 207 ? 12.171 5.733 10.299 1.00 93.50 207 MET A O 1
ATOM 1697 N N . LEU A 1 208 ? 11.916 4.117 8.769 1.00 92.06 208 LEU A N 1
ATOM 1698 C CA . LEU A 1 208 ? 10.461 4.005 8.920 1.00 92.06 208 LEU A CA 1
ATOM 1699 C C . LEU A 1 208 ? 10.045 3.679 10.364 1.00 92.06 208 LEU A C 1
ATOM 1701 O O . LEU A 1 208 ? 9.044 4.196 10.848 1.00 92.06 208 LEU A O 1
ATOM 1705 N N . MET A 1 209 ? 10.802 2.809 11.034 1.00 87.88 209 MET A N 1
ATOM 1706 C CA . MET A 1 209 ? 10.509 2.340 12.392 1.00 87.88 209 MET A CA 1
ATOM 1707 C C . MET A 1 209 ? 10.939 3.327 13.484 1.00 87.88 209 MET A C 1
ATOM 1709 O O . MET A 1 209 ? 10.357 3.318 14.566 1.00 87.88 209 MET A O 1
ATOM 1713 N N . ASN A 1 210 ? 11.954 4.146 13.206 1.00 83.69 210 ASN A N 1
ATOM 1714 C CA . ASN A 1 210 ? 12.556 5.084 14.153 1.00 83.69 210 ASN A CA 1
ATOM 1715 C C . ASN A 1 210 ? 12.142 6.539 13.904 1.00 83.69 210 ASN A C 1
ATOM 1717 O O . ASN A 1 210 ? 12.678 7.430 14.561 1.00 83.69 210 ASN A O 1
ATOM 1721 N N . GLU A 1 211 ? 11.255 6.811 12.946 1.00 73.88 211 GLU A N 1
ATOM 1722 C CA . GLU A 1 211 ? 10.808 8.178 12.689 1.00 73.88 211 GLU A CA 1
ATOM 1723 C C . GLU A 1 211 ? 9.951 8.671 13.869 1.00 73.88 211 GLU A C 1
ATOM 1725 O O . GLU A 1 211 ? 8.741 8.478 13.923 1.00 73.88 211 GLU A O 1
ATOM 1730 N N . GLU A 1 212 ? 10.617 9.287 14.848 1.00 57.00 212 GLU A N 1
ATOM 1731 C CA . GLU A 1 212 ? 10.051 9.774 16.115 1.00 57.00 212 GLU A CA 1
ATOM 1732 C C . GLU A 1 212 ? 9.601 11.249 16.050 1.00 57.00 212 GLU A C 1
ATOM 1734 O O . GLU A 1 212 ? 9.280 11.858 17.069 1.00 57.00 212 GLU A O 1
ATOM 1739 N N . LYS A 1 213 ? 9.586 11.882 14.870 1.00 49.44 213 LYS A N 1
ATOM 1740 C CA . LYS A 1 213 ? 9.571 13.355 14.786 1.00 49.44 213 LYS A CA 1
ATOM 1741 C C . LYS A 1 213 ? 8.244 14.064 15.049 1.00 49.44 213 LYS A C 1
ATOM 1743 O O . LYS A 1 213 ? 8.240 15.295 15.090 1.00 49.44 213 LYS A O 1
ATOM 1748 N N . SER A 1 214 ? 7.152 13.361 15.330 1.00 47.97 214 SER A N 1
ATOM 1749 C CA . SER A 1 214 ? 6.058 13.989 16.075 1.00 47.97 214 SER A CA 1
ATOM 1750 C C . SER A 1 214 ? 6.219 13.612 17.544 1.00 47.97 214 SER A C 1
ATOM 1752 O O . SER A 1 214 ? 5.919 12.476 17.906 1.00 47.97 214 SER A O 1
ATOM 1754 N N . ASN A 1 215 ? 6.629 14.563 18.391 1.00 45.00 215 ASN A N 1
ATOM 1755 C CA . ASN A 1 215 ? 6.680 14.498 19.868 1.00 45.00 215 ASN A CA 1
ATOM 1756 C C . ASN A 1 215 ? 5.352 14.072 20.557 1.00 45.00 215 ASN A C 1
ATOM 1758 O O . ASN A 1 215 ? 5.172 14.271 21.756 1.00 45.00 215 ASN A O 1
ATOM 1762 N N . GLU A 1 216 ? 4.399 13.527 19.815 1.00 50.59 216 GLU A N 1
ATOM 1763 C CA . GLU A 1 216 ? 3.062 13.152 20.240 1.00 50.59 216 GLU A CA 1
ATOM 1764 C C . GLU A 1 216 ? 2.931 11.638 20.474 1.00 50.59 216 GLU A C 1
ATOM 1766 O O . GLU A 1 216 ? 2.072 11.229 21.255 1.00 50.59 216 GLU A O 1
ATOM 1771 N N . PHE A 1 217 ? 3.790 10.791 19.879 1.00 53.19 217 PHE A N 1
ATOM 1772 C CA . PHE A 1 217 ? 3.613 9.334 19.952 1.00 53.19 217 PHE A CA 1
ATOM 1773 C C . PHE A 1 217 ? 4.934 8.565 20.044 1.00 53.19 217 PHE A C 1
ATOM 1775 O O . PHE A 1 217 ? 5.734 8.552 19.117 1.00 53.19 217 PHE A O 1
ATOM 1782 N N . THR A 1 218 ? 5.115 7.830 21.142 1.00 52.59 218 THR A N 1
ATOM 1783 C CA . THR A 1 218 ? 6.096 6.742 21.238 1.00 52.59 218 THR A CA 1
ATOM 1784 C C . THR A 1 218 ? 5.327 5.426 21.291 1.00 52.59 218 THR A C 1
ATOM 1786 O O . THR A 1 218 ? 4.504 5.203 22.180 1.00 52.59 218 THR A O 1
ATOM 1789 N N . GLN A 1 219 ? 5.538 4.549 20.311 1.00 58.47 219 GLN A N 1
ATOM 1790 C CA . GLN A 1 219 ? 4.996 3.192 20.335 1.00 58.47 219 GLN A CA 1
ATOM 1791 C C . GLN A 1 219 ? 6.173 2.221 20.306 1.00 58.47 219 GLN A C 1
ATOM 1793 O O . GLN A 1 219 ? 6.918 2.204 19.328 1.00 58.47 219 GLN A O 1
ATOM 1798 N N . PRO A 1 220 ? 6.377 1.392 21.345 1.00 55.53 220 PRO A N 1
ATOM 1799 C CA . PRO A 1 220 ? 7.370 0.335 21.279 1.00 55.53 220 PRO A CA 1
ATOM 1800 C C . PRO A 1 220 ? 6.852 -0.690 20.269 1.00 55.53 220 PRO A C 1
ATOM 1802 O O . PRO A 1 220 ? 6.035 -1.541 20.622 1.00 55.53 220 PRO A O 1
ATOM 1805 N N . PHE A 1 221 ? 7.273 -0.566 19.007 1.00 64.56 221 PHE A N 1
ATOM 1806 C CA . PHE A 1 221 ? 6.864 -1.375 17.859 1.00 64.56 221 PHE A CA 1
ATOM 1807 C C . PHE A 1 221 ? 7.225 -2.862 18.038 1.00 64.56 221 PHE A C 1
ATOM 1809 O O . PHE A 1 221 ? 8.082 -3.430 17.360 1.00 64.56 221 PHE A O 1
ATOM 1816 N N . ARG A 1 222 ? 6.547 -3.545 18.964 1.00 81.44 222 ARG A N 1
ATOM 1817 C CA . ARG A 1 222 ? 6.568 -4.999 19.111 1.00 81.44 222 ARG A CA 1
ATOM 1818 C C . ARG A 1 222 ? 5.685 -5.594 18.023 1.00 81.44 222 ARG A C 1
ATOM 1820 O O . ARG A 1 222 ? 4.569 -6.041 18.286 1.00 81.44 222 ARG A O 1
ATOM 1827 N N . LEU A 1 223 ? 6.190 -5.548 16.798 1.00 89.44 223 LEU A N 1
ATOM 1828 C CA . LEU A 1 223 ? 5.461 -5.996 15.627 1.00 89.44 223 LEU A CA 1
ATOM 1829 C C . LEU A 1 223 ? 5.479 -7.520 15.487 1.00 89.44 223 LEU A C 1
ATOM 1831 O O . LEU A 1 223 ? 6.361 -8.226 15.982 1.00 89.44 223 LEU A O 1
ATOM 1835 N N . SER A 1 224 ? 4.460 -8.042 14.824 1.00 92.12 224 SER A N 1
ATOM 1836 C CA . SER A 1 224 ? 4.393 -9.407 14.309 1.00 92.12 224 SER A CA 1
ATOM 1837 C C . SER A 1 224 ? 3.784 -9.369 12.915 1.00 92.12 224 SER A C 1
ATOM 1839 O O . SER A 1 224 ? 3.026 -8.455 12.597 1.00 92.12 224 SER A O 1
ATOM 1841 N N . THR A 1 225 ? 4.161 -10.322 12.069 1.00 93.31 225 THR A N 1
ATOM 1842 C CA . THR A 1 225 ? 3.595 -10.453 10.723 1.00 93.31 225 THR A CA 1
ATOM 1843 C C . THR A 1 225 ? 2.221 -11.121 10.791 1.00 93.31 225 THR A C 1
ATOM 1845 O O . THR A 1 225 ? 2.022 -12.048 11.576 1.00 93.31 225 THR A O 1
ATOM 1848 N N . ALA A 1 226 ? 1.270 -10.662 9.978 1.00 93.25 226 ALA A N 1
ATOM 1849 C CA . ALA A 1 226 ? -0.072 -11.240 9.882 1.00 93.25 226 ALA A CA 1
ATOM 1850 C C . ALA A 1 226 ? -0.095 -12.628 9.208 1.00 93.25 226 ALA A C 1
ATOM 1852 O O . ALA A 1 226 ? -1.060 -13.373 9.368 1.00 93.25 226 ALA A O 1
ATOM 1853 N N . PHE A 1 227 ? 0.953 -12.976 8.455 1.00 90.94 227 PHE A N 1
ATOM 1854 C CA . PHE A 1 227 ? 1.110 -14.257 7.759 1.00 90.94 227 PHE A CA 1
ATOM 1855 C C . PHE A 1 227 ? 2.587 -14.663 7.658 1.00 90.94 227 PHE A C 1
ATOM 1857 O O . PHE A 1 227 ? 3.483 -13.821 7.747 1.00 90.94 227 PHE A O 1
ATOM 1864 N N . SER A 1 228 ? 2.844 -15.958 7.455 1.00 88.38 228 SER A N 1
ATOM 1865 C CA . SER A 1 228 ? 4.175 -16.502 7.151 1.00 88.38 228 SER A CA 1
ATOM 1866 C C . SER A 1 228 ? 4.242 -17.039 5.720 1.00 88.38 228 SER A C 1
ATOM 1868 O O . SER A 1 228 ? 3.214 -17.233 5.063 1.00 88.38 228 SER A O 1
ATOM 1870 N N . ALA A 1 229 ? 5.462 -17.328 5.264 1.00 86.38 229 ALA A N 1
ATOM 1871 C CA . ALA A 1 229 ? 5.711 -17.968 3.974 1.00 86.38 229 ALA A CA 1
ATOM 1872 C C . ALA A 1 229 ? 5.075 -19.367 3.856 1.00 86.38 229 ALA A C 1
ATOM 1874 O O . ALA A 1 229 ? 4.809 -19.817 2.745 1.00 86.38 229 ALA A O 1
ATOM 1875 N N . ASP A 1 230 ? 4.774 -20.030 4.981 1.00 87.69 230 ASP A N 1
ATOM 1876 C CA . ASP A 1 230 ? 4.083 -21.328 4.984 1.00 87.69 230 ASP A CA 1
ATOM 1877 C C . ASP A 1 230 ? 2.623 -21.203 4.530 1.00 87.69 230 ASP A C 1
ATOM 1879 O O . ASP A 1 230 ? 2.059 -22.138 3.966 1.00 87.69 230 ASP A O 1
ATOM 1883 N N . VAL A 1 231 ? 2.001 -20.044 4.780 1.00 88.69 231 VAL A N 1
ATOM 1884 C CA . VAL A 1 231 ? 0.604 -19.770 4.417 1.00 88.69 231 VAL A CA 1
ATOM 1885 C C . VAL A 1 231 ? 0.519 -19.042 3.078 1.00 88.69 231 VAL A C 1
ATOM 1887 O O . VAL A 1 231 ? -0.313 -19.378 2.239 1.00 88.69 231 VAL A O 1
ATOM 1890 N N . MET A 1 232 ? 1.372 -18.037 2.874 1.00 90.31 232 MET A N 1
ATOM 1891 C CA . MET A 1 232 ? 1.433 -17.240 1.652 1.00 90.31 232 MET A CA 1
ATOM 1892 C C . MET A 1 232 ? 2.849 -17.323 1.069 1.00 90.31 232 MET A C 1
ATOM 1894 O O . MET A 1 232 ? 3.709 -16.524 1.439 1.00 90.31 232 MET A O 1
ATOM 1898 N N . PRO A 1 233 ? 3.118 -18.287 0.170 1.00 90.25 233 PRO A N 1
ATOM 1899 C CA . PRO A 1 233 ? 4.473 -18.537 -0.329 1.00 90.25 233 PRO A CA 1
ATOM 1900 C C . PRO A 1 233 ? 5.004 -17.415 -1.231 1.00 90.25 233 PRO A C 1
ATOM 1902 O O . PRO A 1 233 ? 6.212 -17.286 -1.424 1.00 90.25 233 PRO A O 1
ATOM 1905 N N . TYR A 1 234 ? 4.109 -16.607 -1.798 1.00 92.38 234 TYR A N 1
ATOM 1906 C CA . TYR A 1 234 ? 4.443 -15.479 -2.655 1.00 92.38 234 TYR A CA 1
ATOM 1907 C C . TYR A 1 234 ? 3.404 -14.369 -2.517 1.00 92.38 234 TYR A C 1
ATOM 1909 O O . TYR A 1 234 ? 2.209 -14.633 -2.383 1.00 92.38 234 TYR A O 1
ATOM 1917 N N . SER A 1 235 ? 3.877 -13.130 -2.597 1.00 93.94 235 SER A N 1
ATOM 1918 C CA . SER A 1 235 ? 3.055 -11.931 -2.791 1.00 93.94 235 SER A CA 1
ATOM 1919 C C . SER A 1 235 ? 3.365 -11.261 -4.129 1.00 93.94 235 SER A C 1
ATOM 1921 O O . SER A 1 235 ? 2.477 -10.685 -4.745 1.00 93.94 235 SER A O 1
ATOM 1923 N N . ASN A 1 236 ? 4.590 -11.444 -4.635 1.00 95.69 236 ASN A N 1
ATOM 1924 C CA . ASN A 1 236 ? 4.970 -11.127 -6.000 1.00 95.69 236 ASN A CA 1
ATOM 1925 C C . ASN A 1 236 ? 5.163 -12.417 -6.803 1.00 95.69 236 ASN A C 1
ATOM 1927 O O . ASN A 1 236 ? 5.881 -13.328 -6.376 1.00 95.69 236 ASN A O 1
ATOM 1931 N N . TYR A 1 237 ? 4.507 -12.501 -7.960 1.00 94.81 237 TYR A N 1
ATOM 1932 C CA . TYR A 1 237 ? 4.498 -13.695 -8.798 1.00 94.81 237 TYR A CA 1
ATOM 1933 C C . TYR A 1 237 ? 4.724 -13.310 -10.260 1.00 94.81 237 TYR A C 1
ATOM 1935 O O . TYR A 1 237 ? 3.785 -13.126 -11.020 1.00 94.81 237 TYR A O 1
ATOM 1943 N N . THR A 1 238 ? 5.978 -13.194 -10.677 1.00 95.44 238 THR A N 1
ATOM 1944 C CA . THR A 1 238 ? 6.363 -12.964 -12.078 1.00 95.44 238 THR A CA 1
ATOM 1945 C C . THR A 1 238 ? 6.997 -14.220 -12.672 1.00 95.44 238 THR A C 1
ATOM 1947 O O . THR A 1 238 ? 7.206 -15.218 -11.975 1.00 95.44 238 THR A O 1
ATOM 1950 N N . TYR A 1 239 ? 7.305 -14.206 -13.971 1.00 92.88 239 TYR A N 1
ATOM 1951 C CA . TYR A 1 239 ? 8.008 -15.322 -14.606 1.00 92.88 239 TYR A CA 1
ATOM 1952 C C . TYR A 1 239 ? 9.366 -15.593 -13.936 1.00 92.88 239 TYR A C 1
ATOM 1954 O O . TYR A 1 239 ? 9.597 -16.719 -13.490 1.00 92.88 239 TYR A O 1
ATOM 1962 N N . ASP A 1 240 ? 10.190 -14.552 -13.781 1.00 94.19 240 ASP A N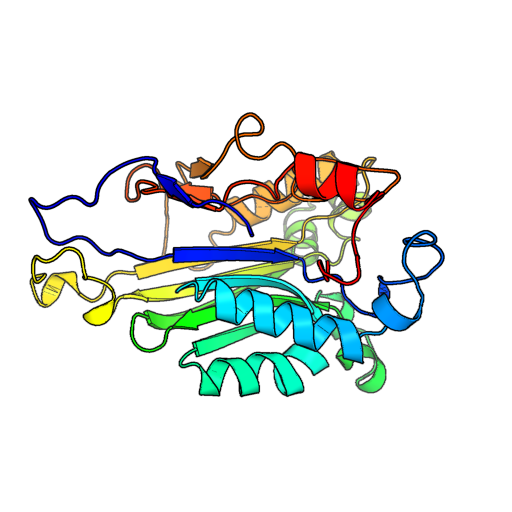 1
ATOM 1963 C CA . ASP A 1 240 ? 11.571 -14.656 -13.291 1.00 94.19 240 ASP A CA 1
ATOM 1964 C C . ASP A 1 240 ? 11.693 -14.665 -11.761 1.00 94.19 240 ASP A C 1
ATOM 1966 O O . ASP A 1 240 ? 12.648 -15.222 -11.222 1.00 94.19 240 ASP A O 1
ATOM 1970 N N . PHE A 1 241 ? 10.734 -14.073 -11.042 1.00 95.62 241 PHE A N 1
ATOM 1971 C CA . PHE A 1 241 ? 10.769 -13.988 -9.583 1.00 95.62 241 PHE A CA 1
ATOM 1972 C C . PHE A 1 241 ? 9.413 -14.310 -8.959 1.00 95.62 241 PHE A C 1
ATOM 1974 O O . PHE A 1 241 ? 8.386 -13.744 -9.330 1.00 95.62 241 PHE A O 1
ATOM 1981 N N . LYS A 1 242 ? 9.425 -15.215 -7.977 1.00 94.62 242 LYS A N 1
ATOM 1982 C CA . LYS A 1 242 ? 8.267 -15.587 -7.160 1.00 94.62 242 LYS A CA 1
ATOM 1983 C C . LYS A 1 242 ? 8.712 -15.571 -5.708 1.00 94.62 242 LYS A C 1
ATOM 1985 O O . LYS A 1 242 ? 9.621 -16.319 -5.348 1.00 94.62 242 LYS A O 1
ATOM 1990 N N . GLY A 1 243 ? 8.107 -14.724 -4.887 1.00 94.38 243 GLY A N 1
ATOM 1991 C CA . GLY A 1 243 ? 8.530 -14.590 -3.499 1.00 94.38 243 GLY A CA 1
ATOM 1992 C C . GLY A 1 243 ? 7.629 -13.701 -2.660 1.00 94.38 243 GLY A C 1
ATOM 1993 O O . GLY A 1 243 ? 6.803 -12.942 -3.172 1.00 94.38 243 GLY A O 1
ATOM 1994 N N . LEU A 1 244 ? 7.782 -13.834 -1.346 1.00 95.31 244 LEU A N 1
ATOM 1995 C CA . LEU A 1 244 ? 7.095 -13.015 -0.358 1.00 95.31 244 LEU A CA 1
ATOM 1996 C C . LEU A 1 244 ? 7.888 -11.724 -0.124 1.00 95.31 244 LEU A C 1
ATOM 1998 O O . LEU A 1 244 ? 8.950 -11.744 0.501 1.00 95.31 244 LEU A O 1
ATOM 2002 N N . ILE A 1 245 ? 7.388 -10.610 -0.654 1.00 96.25 245 ILE A N 1
ATOM 2003 C CA . ILE A 1 245 ? 8.017 -9.284 -0.524 1.00 96.25 245 ILE A CA 1
ATOM 2004 C C . ILE A 1 245 ? 7.061 -8.205 0.001 1.00 96.25 245 ILE A C 1
ATOM 2006 O O . ILE A 1 245 ? 7.504 -7.097 0.285 1.00 96.25 245 ILE A O 1
ATOM 2010 N N . ASP A 1 246 ? 5.791 -8.549 0.206 1.00 97.06 246 ASP A N 1
ATOM 2011 C CA . ASP A 1 246 ? 4.760 -7.675 0.756 1.00 97.06 246 ASP A CA 1
ATOM 2012 C C . ASP A 1 246 ? 4.300 -8.223 2.105 1.00 97.06 246 ASP A C 1
ATOM 2014 O O . ASP A 1 246 ? 4.082 -9.427 2.267 1.00 97.06 246 ASP A O 1
ATOM 2018 N N . TYR A 1 247 ? 4.151 -7.333 3.084 1.00 96.44 247 TYR A N 1
ATOM 2019 C CA . TYR A 1 247 ? 3.906 -7.707 4.472 1.00 96.44 247 TYR A CA 1
ATOM 2020 C C . TYR A 1 247 ? 2.852 -6.804 5.104 1.00 96.44 247 TYR A C 1
ATOM 2022 O O . TYR A 1 247 ? 2.774 -5.610 4.817 1.00 96.44 247 TYR A O 1
ATOM 2030 N N . ILE A 1 248 ? 2.076 -7.377 6.022 1.00 97.38 248 ILE A N 1
ATOM 2031 C CA . ILE A 1 248 ? 1.259 -6.625 6.975 1.00 97.38 248 ILE A CA 1
ATOM 2032 C C . ILE A 1 248 ? 1.803 -6.935 8.364 1.00 97.38 248 ILE A C 1
ATOM 2034 O O . ILE A 1 248 ? 1.741 -8.077 8.823 1.00 97.38 248 ILE A O 1
ATOM 2038 N N . PHE A 1 249 ? 2.328 -5.910 9.027 1.00 96.00 249 PHE A N 1
ATOM 2039 C CA . PHE A 1 249 ? 2.767 -5.987 10.413 1.00 96.00 249 PHE A CA 1
ATOM 2040 C C . PHE A 1 249 ? 1.732 -5.349 11.338 1.00 96.00 249 PHE A C 1
ATOM 2042 O O . PHE A 1 249 ? 1.085 -4.369 10.976 1.00 96.00 249 PHE A O 1
ATOM 2049 N N . TYR A 1 250 ? 1.593 -5.890 12.546 1.00 94.56 250 TYR A N 1
ATOM 2050 C CA . TYR A 1 250 ? 0.689 -5.364 13.568 1.00 94.56 250 TYR A CA 1
ATOM 2051 C C . TYR A 1 250 ? 1.337 -5.381 14.954 1.00 94.56 250 TYR A C 1
ATOM 2053 O O . TYR A 1 250 ? 2.221 -6.194 15.235 1.00 94.56 250 TYR A O 1
ATOM 2061 N N . SER A 1 251 ? 0.873 -4.503 15.844 1.00 92.69 251 SER A N 1
ATOM 2062 C CA . SER A 1 251 ? 1.323 -4.445 17.238 1.00 92.69 251 SER A CA 1
ATOM 2063 C C . SER A 1 251 ? 0.766 -5.619 18.042 1.00 92.69 251 SER A C 1
ATOM 2065 O O . SER A 1 251 ? -0.404 -5.631 18.423 1.00 92.69 251 SER A O 1
ATOM 2067 N N . LYS A 1 252 ? 1.612 -6.604 18.363 1.00 91.31 252 LYS A N 1
ATOM 2068 C CA . LYS A 1 252 ? 1.181 -7.865 19.002 1.00 91.31 252 LYS A CA 1
ATOM 2069 C C . LYS A 1 252 ? 0.653 -7.723 20.430 1.00 91.31 252 LYS A C 1
ATOM 2071 O O . LYS A 1 252 ? 0.050 -8.646 20.962 1.00 91.31 252 LYS A O 1
ATOM 2076 N N . ASN A 1 253 ? 0.909 -6.579 21.062 1.00 89.88 253 ASN A N 1
ATOM 2077 C CA . ASN A 1 253 ? 0.405 -6.277 22.399 1.00 89.88 253 ASN A CA 1
ATOM 2078 C C . ASN A 1 253 ? -1.051 -5.781 22.381 1.00 89.88 253 ASN A C 1
ATOM 2080 O O . ASN A 1 253 ? -1.717 -5.842 23.410 1.00 89.88 253 ASN A O 1
ATOM 2084 N N . THR A 1 254 ? -1.526 -5.248 21.250 1.00 90.44 254 THR A N 1
ATOM 2085 C CA . THR A 1 254 ? -2.825 -4.559 21.152 1.00 90.44 254 THR A CA 1
ATOM 2086 C C . THR A 1 254 ? -3.755 -5.165 20.109 1.00 90.44 254 THR A C 1
ATOM 2088 O O . THR A 1 254 ? -4.958 -4.928 20.167 1.00 90.44 254 THR A O 1
ATOM 2091 N N . MET A 1 255 ? -3.234 -5.965 19.177 1.00 93.62 255 MET A N 1
ATOM 2092 C CA . MET A 1 255 ? -4.005 -6.581 18.100 1.00 93.62 255 MET A CA 1
ATOM 2093 C C . MET A 1 255 ? -3.722 -8.077 18.001 1.00 93.62 255 MET A C 1
ATOM 2095 O O . MET A 1 255 ? -2.627 -8.547 18.314 1.00 93.62 255 MET A O 1
ATOM 2099 N N . VAL A 1 256 ? -4.720 -8.814 17.518 1.00 93.88 256 VAL A N 1
ATOM 2100 C CA . VAL A 1 256 ? -4.640 -10.247 17.225 1.00 93.88 256 VAL A CA 1
ATOM 2101 C C . VAL A 1 256 ? -5.302 -10.494 15.865 1.00 93.88 256 VAL A C 1
ATOM 2103 O O . VAL A 1 256 ? -6.423 -10.026 15.655 1.00 93.88 256 VAL A O 1
ATOM 2106 N N . PRO A 1 257 ? -4.652 -11.213 14.935 1.00 95.44 257 PRO A N 1
ATOM 2107 C CA . PRO A 1 257 ? -5.250 -11.544 13.651 1.00 95.44 257 PRO A CA 1
ATOM 2108 C C . PRO A 1 257 ? -6.350 -12.594 13.837 1.00 95.44 257 PRO A C 1
ATOM 2110 O O . PRO A 1 257 ? -6.144 -13.633 14.460 1.00 95.44 257 PRO A O 1
ATOM 2113 N N . LEU A 1 258 ? -7.528 -12.329 13.273 1.00 95.69 258 LEU A N 1
ATOM 2114 C CA . LEU A 1 258 ? -8.666 -13.259 13.306 1.00 95.69 258 LEU A CA 1
ATOM 2115 C C . LEU A 1 258 ? -8.714 -14.173 12.077 1.00 95.69 258 LEU A C 1
ATOM 2117 O O . LEU A 1 258 ? -9.292 -15.258 12.119 1.00 95.69 258 LEU A O 1
ATOM 2121 N N . GLY A 1 259 ? -8.086 -13.749 10.986 1.00 95.88 259 GLY A N 1
ATOM 2122 C CA . GLY A 1 259 ? -7.955 -14.510 9.756 1.00 95.88 259 GLY A CA 1
ATOM 2123 C C . GLY A 1 259 ? -7.302 -13.682 8.658 1.00 95.88 259 GLY A C 1
ATOM 2124 O O . GLY A 1 259 ? -6.986 -12.507 8.859 1.00 95.88 259 GLY A O 1
ATOM 2125 N N . LEU A 1 260 ? -7.084 -14.314 7.510 1.00 96.25 260 LEU A N 1
ATOM 2126 C CA . LEU A 1 260 ? -6.456 -13.704 6.339 1.00 96.25 260 LEU A CA 1
ATOM 2127 C C . LEU A 1 260 ? -6.975 -14.328 5.041 1.00 96.25 260 LEU A C 1
ATOM 2129 O O . LEU A 1 260 ? -7.446 -15.465 5.032 1.00 96.25 260 LEU A O 1
ATOM 2133 N N . PHE A 1 261 ? -6.838 -13.611 3.926 1.00 94.88 261 PHE A N 1
ATOM 2134 C CA . PHE A 1 261 ? -7.079 -14.177 2.598 1.00 94.88 261 PHE A CA 1
ATOM 2135 C C . PHE A 1 261 ? -5.846 -14.934 2.106 1.00 94.88 261 PHE A C 1
ATOM 2137 O O . PHE A 1 261 ? -4.797 -14.333 1.859 1.00 94.88 261 PHE A O 1
ATOM 2144 N N . GLY A 1 262 ? -5.988 -16.251 1.957 1.00 92.88 262 GLY A N 1
ATOM 2145 C CA . GLY A 1 262 ? -4.947 -17.160 1.492 1.00 92.88 262 GLY A CA 1
ATOM 2146 C C . GLY A 1 262 ? -4.505 -16.899 0.047 1.00 92.88 262 GLY A C 1
ATOM 2147 O O . GLY A 1 262 ? -5.019 -15.988 -0.615 1.00 92.88 262 GLY A O 1
ATOM 2148 N N . PRO A 1 263 ? -3.538 -17.680 -0.458 1.00 91.56 263 PRO A N 1
ATOM 2149 C CA . PRO A 1 263 ? -3.041 -17.533 -1.819 1.00 91.56 263 PRO A CA 1
ATOM 2150 C C . PRO A 1 263 ? -4.127 -17.872 -2.848 1.00 91.56 263 PRO A C 1
ATOM 2152 O O . PRO A 1 263 ? -5.145 -18.499 -2.541 1.00 91.56 263 PRO A O 1
ATOM 2155 N N . VAL A 1 264 ? -3.911 -17.450 -4.093 1.00 87.12 264 VAL A N 1
ATOM 2156 C CA . VAL A 1 264 ? -4.708 -17.948 -5.220 1.00 87.12 264 VAL A CA 1
ATOM 2157 C C . VAL A 1 264 ? -4.479 -19.458 -5.342 1.00 87.12 264 VAL A C 1
ATOM 2159 O O . VAL A 1 264 ? -3.368 -19.940 -5.123 1.00 87.12 264 VAL A O 1
ATOM 2162 N N . ASP A 1 265 ? -5.538 -20.201 -5.656 1.00 86.88 265 ASP A N 1
ATOM 2163 C CA . ASP A 1 265 ? -5.486 -21.658 -5.745 1.00 86.88 265 ASP A CA 1
ATOM 2164 C C . ASP A 1 265 ? -4.444 -22.125 -6.774 1.00 86.88 265 ASP A C 1
ATOM 2166 O O . ASP A 1 265 ? -4.533 -21.816 -7.962 1.00 86.88 265 ASP A O 1
ATOM 2170 N N . SER A 1 266 ? -3.466 -22.900 -6.305 1.00 84.12 266 SER A N 1
ATOM 2171 C CA . SER A 1 266 ? -2.408 -23.495 -7.123 1.00 84.12 266 SER A CA 1
ATOM 2172 C C . SER A 1 266 ? -2.928 -24.360 -8.278 1.00 84.12 266 SER A C 1
ATOM 2174 O O . SER A 1 266 ? -2.286 -24.424 -9.328 1.00 84.12 266 SER A O 1
ATOM 2176 N N . GLU A 1 267 ? -4.089 -25.004 -8.122 1.00 85.38 267 GLU A N 1
ATOM 2177 C CA . GLU A 1 267 ? -4.701 -25.796 -9.189 1.00 85.38 267 GLU A CA 1
ATOM 2178 C C . GLU A 1 267 ? -5.182 -24.894 -10.327 1.00 85.38 267 GLU A C 1
ATOM 2180 O O . GLU A 1 267 ? -4.873 -25.153 -11.492 1.00 85.38 267 GLU A O 1
ATOM 2185 N N . TRP A 1 268 ? -5.797 -23.759 -9.988 1.00 88.31 268 TRP A N 1
ATOM 2186 C CA . TRP A 1 268 ? -6.224 -22.759 -10.962 1.00 88.31 268 TRP A CA 1
ATOM 2187 C C . TRP A 1 268 ? -5.051 -22.228 -11.804 1.00 88.31 268 TRP A C 1
ATOM 2189 O O . TRP A 1 268 ? -5.189 -22.097 -13.023 1.00 88.31 268 TRP A O 1
ATOM 2199 N N . PHE A 1 269 ? -3.876 -21.987 -11.203 1.00 85.12 269 PHE A N 1
ATOM 2200 C CA . PHE A 1 269 ? -2.672 -21.597 -11.958 1.00 85.12 269 PHE A CA 1
ATOM 2201 C C . PHE A 1 269 ? -2.268 -22.653 -12.985 1.00 85.12 269 PHE A C 1
ATOM 2203 O O . PHE A 1 269 ? -1.931 -22.318 -14.123 1.00 85.12 269 PHE A O 1
ATOM 2210 N N . ARG A 1 270 ? -2.288 -23.928 -12.579 1.00 84.50 270 ARG A N 1
ATOM 2211 C CA . ARG A 1 270 ? -1.895 -25.058 -13.424 1.00 84.50 270 ARG A CA 1
ATOM 2212 C C . ARG A 1 270 ? -2.860 -25.230 -14.594 1.00 84.50 270 ARG A C 1
ATOM 2214 O O . ARG A 1 270 ? -2.410 -25.374 -15.729 1.00 84.50 270 ARG A O 1
ATOM 2221 N N . GLU A 1 271 ? -4.162 -25.176 -14.332 1.00 89.88 271 GLU A N 1
ATOM 2222 C CA . GLU A 1 271 ? -5.208 -25.301 -15.353 1.00 89.88 271 GLU A CA 1
ATOM 2223 C C . GLU A 1 271 ? -5.161 -24.159 -16.373 1.00 89.88 271 GLU A C 1
ATOM 2225 O O . GLU A 1 271 ? -5.275 -24.390 -17.578 1.00 89.88 271 GLU A O 1
ATOM 2230 N N . ASN A 1 272 ? -4.920 -22.932 -15.905 1.00 87.81 272 ASN A N 1
ATOM 2231 C CA . ASN A 1 272 ? -4.878 -21.741 -16.752 1.00 87.81 272 ASN A CA 1
ATOM 2232 C C . ASN A 1 272 ? -3.480 -21.446 -17.321 1.00 87.81 272 ASN A C 1
ATOM 2234 O O . ASN A 1 272 ? -3.315 -20.467 -18.047 1.00 87.81 272 ASN A O 1
ATOM 2238 N N . LYS A 1 273 ? -2.480 -22.294 -17.032 1.00 88.12 273 LYS A N 1
ATOM 2239 C CA . LYS A 1 273 ? -1.080 -22.147 -17.477 1.00 88.12 273 LYS A CA 1
ATOM 2240 C C . LYS A 1 273 ? -0.511 -20.756 -17.172 1.00 88.12 273 LYS A C 1
ATOM 2242 O O . LYS A 1 273 ? 0.173 -20.153 -18.000 1.00 88.12 273 LYS A O 1
ATOM 2247 N N . VAL A 1 274 ? -0.812 -20.239 -15.983 1.00 89.62 274 VAL A N 1
ATOM 2248 C CA . VAL A 1 274 ? -0.407 -18.893 -15.564 1.00 89.62 274 VAL A CA 1
ATOM 2249 C C . VAL A 1 274 ? 1.082 -18.895 -15.229 1.00 89.62 274 VAL A C 1
ATOM 2251 O O . VAL A 1 274 ? 1.525 -19.547 -14.288 1.00 89.62 274 VAL A O 1
ATOM 2254 N N . LEU A 1 275 ? 1.859 -18.159 -16.023 1.00 89.75 275 LEU A N 1
ATOM 2255 C CA . LEU A 1 275 ? 3.320 -18.078 -15.909 1.00 89.75 275 LEU A CA 1
ATOM 2256 C C . LEU A 1 275 ? 3.800 -17.006 -14.914 1.00 89.75 275 LEU A C 1
ATOM 2258 O O . LEU A 1 275 ? 4.912 -17.096 -14.389 1.00 89.75 275 LEU A O 1
ATOM 2262 N N . GLY A 1 276 ? 2.967 -15.992 -14.687 1.00 91.88 276 GLY A N 1
ATOM 2263 C CA . GLY A 1 276 ? 3.266 -14.783 -13.928 1.00 91.88 276 GLY A CA 1
ATOM 2264 C C . GLY A 1 276 ? 2.101 -13.792 -13.997 1.00 91.88 276 GLY A C 1
ATOM 2265 O O . GLY A 1 276 ? 1.192 -13.960 -14.816 1.00 91.88 276 GLY A O 1
ATOM 2266 N N . TYR A 1 277 ? 2.154 -12.758 -13.168 1.00 92.31 277 TYR A N 1
ATOM 2267 C CA . TYR A 1 277 ? 1.268 -11.599 -13.165 1.00 92.31 277 TYR A CA 1
ATOM 2268 C C . TYR A 1 277 ? 1.972 -10.380 -13.787 1.00 92.31 277 TYR A C 1
ATOM 2270 O O . TYR A 1 277 ? 3.196 -10.278 -13.685 1.00 92.31 277 TYR A O 1
ATOM 2278 N N . PRO A 1 278 ? 1.243 -9.446 -14.425 1.00 94.31 278 PRO A N 1
ATOM 2279 C CA . PRO A 1 278 ? -0.208 -9.443 -14.601 1.00 94.31 278 PRO A CA 1
ATOM 2280 C C . PRO A 1 278 ? -0.725 -10.548 -15.527 1.00 94.31 278 PRO A C 1
ATOM 2282 O O . PRO A 1 278 ? -0.058 -10.978 -16.470 1.00 94.31 278 PRO A O 1
ATOM 2285 N N . HIS A 1 279 ? -1.958 -10.965 -15.279 1.00 92.62 279 HIS A N 1
ATOM 2286 C CA . HIS A 1 279 ? -2.756 -11.885 -16.080 1.00 92.62 279 HIS A CA 1
ATOM 2287 C C . HIS A 1 279 ? -4.138 -11.259 -16.333 1.00 92.62 279 HIS A C 1
ATOM 2289 O O . HIS A 1 279 ? -4.539 -10.332 -15.637 1.00 92.62 279 HIS A O 1
ATOM 2295 N N . ARG A 1 280 ? -4.908 -11.748 -17.315 1.00 88.88 280 ARG A N 1
ATOM 2296 C CA . ARG A 1 280 ? -6.227 -11.157 -17.645 1.00 88.88 280 ARG A CA 1
ATOM 2297 C C . ARG A 1 280 ? -7.180 -11.085 -16.438 1.00 88.88 280 ARG A C 1
ATOM 2299 O O . ARG A 1 280 ? -8.019 -10.195 -16.400 1.00 88.88 280 ARG A O 1
ATOM 2306 N N . ASP A 1 281 ? -7.022 -12.021 -15.501 1.00 87.81 281 ASP A N 1
ATOM 2307 C CA . ASP A 1 281 ? -7.843 -12.187 -14.296 1.00 87.81 281 ASP A CA 1
ATOM 2308 C C . ASP A 1 281 ? -7.155 -11.633 -13.028 1.00 87.81 281 ASP A C 1
ATOM 2310 O O . ASP A 1 281 ? -7.749 -11.665 -11.955 1.00 87.81 281 ASP A O 1
ATOM 2314 N N . ILE A 1 282 ? -5.888 -11.194 -13.123 1.00 90.56 282 ILE A N 1
ATOM 2315 C CA . ILE A 1 282 ? -5.053 -10.775 -11.981 1.00 90.56 282 ILE A CA 1
ATOM 2316 C C . ILE A 1 282 ? -4.212 -9.559 -12.403 1.00 90.56 282 ILE A C 1
ATOM 2318 O O . ILE A 1 282 ? -3.251 -9.719 -13.158 1.00 90.56 282 ILE A O 1
ATOM 2322 N N . PRO A 1 283 ? -4.588 -8.337 -11.998 1.00 90.75 283 PRO A N 1
ATOM 2323 C CA . PRO A 1 283 ? -4.109 -7.124 -12.656 1.00 90.75 283 PRO A CA 1
ATOM 2324 C C . PRO A 1 283 ? -2.739 -6.603 -12.193 1.00 90.75 283 PRO A C 1
ATOM 2326 O O . PRO A 1 283 ? -2.208 -5.705 -12.857 1.00 90.75 283 PRO A O 1
ATOM 2329 N N . SER A 1 284 ? -2.163 -7.140 -11.114 1.00 88.31 284 SER A N 1
ATOM 2330 C CA . SER A 1 284 ? -0.808 -6.828 -10.638 1.00 88.31 284 SER A CA 1
ATOM 2331 C C . SER A 1 284 ? -0.112 -8.032 -10.010 1.00 88.31 284 SER A C 1
ATOM 2333 O O . SER A 1 284 ? -0.809 -8.981 -9.588 1.00 88.31 284 SER A O 1
#

Sequence (284 aa):
MRPWIPLGHPDRTRPTCIFTVMCSNVLCDKYATRQMYGYCPSWVLKWEYRRKSILEEIRHYSADIISLQEVETEQFYNYFLPELKRDGYDGIFSPKSRAKTMSESDRRYVDGCAIFYRTAKFSLVYDHLIEFNQLALANAEGSDDMLNRVMTKDNIGLAALLETKEAAWSNGIRPDPSQIHQPLLVCTAHIHWDPQYCDVKLVQTMMLMNEEKSNEFTQPFRLSTAFSADVMPYSNYTYDFKGLIDYIFYSKNTMVPLGLFGPVDSEWFRENKVLGYPHRDIPS

Organism: NCBI:txid381656

Radius of gyration: 19.58 Å; chains: 1; bounding box: 52×45×51 Å

Secondary structure (DSSP, 8-state):
-PPEEE------SS------EEEEE---TTT--TTT-TTS-HHHHSHHHHHHHHHHHHHHH--SEEEEEEEEHHHIIIIIHHHHHHTTEEEEEEE-GGGGTS-HHHHTT-EEEEEEEETTTEEEEEEEEEEHHHHHHHT-TT-HHIIIIITT---EEEEEEEEE-GGG--SSSPPPHHHH--EEEEEEE-----TT-HHHHHHHHHHHHH---STT------EEES--TTT-S-SEE-SS-EE-----EEETTT----EEE-PPPHHHHHHTT--SSSBTTB--

pLDDT: mean 93.07, std 8.74, range [45.0, 98.94]